Protein AF-A0A8H7I998-F1 (afdb_monomer)

Secondary structure (DSSP, 8-state):
-----------HHHHHHTTTEEEEEE-TTS-HHHHHHHHHHHHHH---TT--EEEEEE-TTT-TT-SSEEEEEE-HHHHHHHTT-TTEEEEEE------------TT--EEEEEEE-HHHHHHH-SSPPPTT--TT---EEEEEE--SSPPPEEEEEEEES-----SS--TT---SSSHHHHHHHHHH-TTT-TTTTSEEEEEEEEESS--HHHHHHHHHHHHHHHHHH-S-EEEE-----------

InterPro domains:
  IPR000209 Peptidase S8/S53 domain [PF00082] (173-240)
  IPR022398 Peptidase S8, subtilisin, His-active site [PS00137] (179-189)
  IPR036852 Peptidase S8/S53 domain superfamily [G3DSA:3.40.50.200] (114-246)
  IPR036852 Peptidase S8/S53 domain superfamily [SSF52743] (17-241)
  IPR036852 Peptidase S8/S53 domain superfamily [SSF52743] (172-243)
  IPR050131 Subtilisin-like serine protease [PTHR43806] (12-240)

Mean predicted aligned error: 16.1 Å

Structure (mmCIF, N/CA/C/O backbone):
data_AF-A0A8H7I998-F1
#
_entry.id   AF-A0A8H7I998-F1
#
loop_
_atom_site.group_PDB
_atom_site.id
_atom_site.type_symbol
_atom_site.label_atom_id
_atom_site.label_alt_id
_atom_site.label_comp_id
_atom_site.label_asym_id
_atom_site.label_entity_id
_atom_site.label_seq_id
_atom_site.pdbx_PDB_ins_code
_atom_site.Cartn_x
_atom_site.Cartn_y
_atom_site.Cartn_z
_atom_site.occupancy
_atom_site.B_iso_or_equiv
_atom_site.auth_seq_id
_atom_site.auth_comp_id
_atom_site.auth_asym_id
_atom_site.auth_atom_id
_atom_site.pdbx_PDB_model_num
ATOM 1 N N . MET A 1 1 ? 31.982 -4.793 20.149 1.00 31.52 1 MET A N 1
ATOM 2 C CA . MET A 1 1 ? 30.797 -4.994 21.004 1.00 31.52 1 MET A CA 1
ATOM 3 C C . MET A 1 1 ? 29.745 -4.039 20.480 1.00 31.52 1 MET A C 1
ATOM 5 O O . MET A 1 1 ? 29.893 -2.845 20.672 1.00 31.52 1 MET A O 1
ATOM 9 N N . SER A 1 2 ? 28.830 -4.540 19.652 1.00 30.47 2 SER A N 1
ATOM 10 C CA . SER A 1 2 ? 27.735 -3.745 19.089 1.00 30.47 2 SER A CA 1
ATOM 11 C C . SER A 1 2 ? 26.545 -3.956 20.006 1.00 30.47 2 SER A C 1
ATOM 13 O O . SER A 1 2 ? 26.104 -5.094 20.142 1.00 30.47 2 SER A O 1
ATOM 15 N N . GLU A 1 3 ? 26.083 -2.893 20.651 1.00 31.73 3 GLU A N 1
ATOM 16 C CA . GLU A 1 3 ? 24.856 -2.894 21.440 1.00 31.73 3 GLU A CA 1
ATOM 17 C C . GLU A 1 3 ? 23.699 -3.342 20.543 1.00 31.73 3 GLU A C 1
ATOM 19 O O . GLU A 1 3 ? 23.408 -2.735 19.510 1.00 31.73 3 GLU A O 1
ATOM 24 N N . THR A 1 4 ? 23.081 -4.462 20.901 1.00 31.75 4 THR A N 1
ATOM 25 C CA . THR A 1 4 ? 21.765 -4.841 20.409 1.00 31.75 4 THR A CA 1
ATOM 26 C C . THR A 1 4 ? 20.785 -3.819 20.968 1.00 31.75 4 THR A C 1
ATOM 28 O O . THR A 1 4 ? 20.533 -3.799 22.167 1.00 31.75 4 THR A O 1
ATOM 31 N N . HIS A 1 5 ? 20.258 -2.939 20.115 1.00 33.47 5 HIS A N 1
ATOM 32 C CA . HIS A 1 5 ? 18.985 -2.290 20.411 1.00 33.47 5 HIS A CA 1
ATOM 33 C C . HIS A 1 5 ? 17.938 -3.406 20.387 1.00 33.47 5 HIS A C 1
ATOM 35 O O . HIS A 1 5 ? 17.447 -3.774 19.317 1.00 33.47 5 HIS A O 1
ATOM 41 N N . ASP A 1 6 ? 17.673 -4.004 21.547 1.00 37.97 6 ASP A N 1
ATOM 42 C CA . ASP A 1 6 ? 16.435 -4.740 21.747 1.00 37.97 6 ASP A CA 1
ATOM 43 C C . ASP A 1 6 ? 15.312 -3.762 21.406 1.00 37.97 6 ASP A C 1
ATOM 45 O O . ASP A 1 6 ? 15.215 -2.678 21.980 1.00 37.97 6 ASP A O 1
ATOM 49 N N . MET A 1 7 ? 14.514 -4.093 20.390 1.00 47.09 7 MET A N 1
ATOM 50 C CA . MET A 1 7 ? 13.250 -3.398 20.202 1.00 47.09 7 MET A CA 1
ATOM 51 C C . MET A 1 7 ? 12.424 -3.739 21.431 1.00 47.09 7 MET A C 1
ATOM 53 O O . MET A 1 7 ? 11.993 -4.885 21.570 1.00 47.09 7 MET A O 1
ATOM 57 N N . GLU A 1 8 ? 12.285 -2.781 22.344 1.00 50.25 8 GLU A N 1
ATOM 58 C CA . GLU A 1 8 ? 11.478 -2.959 23.541 1.00 50.25 8 GLU A CA 1
ATOM 59 C C . GLU A 1 8 ? 10.080 -3.389 23.097 1.00 50.25 8 GLU A C 1
ATOM 61 O O . GLU A 1 8 ? 9.376 -2.683 22.371 1.00 50.25 8 GLU A O 1
ATOM 66 N N . ALA A 1 9 ? 9.714 -4.619 23.464 1.00 55.66 9 ALA A N 1
ATOM 67 C CA . ALA A 1 9 ? 8.334 -5.048 23.391 1.00 55.66 9 ALA A CA 1
ATOM 68 C C . ALA A 1 9 ? 7.507 -4.012 24.151 1.00 55.66 9 ALA A C 1
ATOM 70 O O . ALA A 1 9 ? 7.917 -3.608 25.240 1.00 55.66 9 ALA A O 1
ATOM 71 N N . ILE A 1 10 ? 6.370 -3.610 23.574 1.00 56.06 10 ILE A N 1
ATOM 72 C CA . ILE A 1 10 ? 5.425 -2.712 24.236 1.00 56.06 10 ILE A CA 1
ATOM 73 C C . ILE A 1 10 ? 5.254 -3.196 25.674 1.00 56.06 10 ILE A C 1
ATOM 75 O O . ILE A 1 10 ? 4.839 -4.333 25.926 1.00 56.06 10 ILE A O 1
ATOM 79 N N . THR A 1 11 ? 5.628 -2.343 26.612 1.00 64.12 11 THR A N 1
ATOM 80 C CA . THR A 1 11 ? 5.555 -2.664 28.023 1.00 64.12 11 THR A CA 1
ATOM 81 C C . THR A 1 11 ? 4.092 -2.698 28.444 1.00 64.12 11 THR A C 1
ATOM 83 O O . THR A 1 11 ? 3.247 -1.961 27.933 1.00 64.12 11 THR A O 1
ATOM 86 N N . LYS A 1 12 ? 3.776 -3.524 29.442 1.00 63.72 12 LYS A N 1
ATOM 87 C CA . LYS A 1 12 ? 2.436 -3.543 30.045 1.00 63.72 12 LYS A CA 1
ATOM 88 C C . LYS A 1 12 ? 1.996 -2.141 30.504 1.00 63.72 12 LYS A C 1
ATOM 90 O O . LYS A 1 12 ? 0.822 -1.808 30.410 1.00 63.72 12 LYS A O 1
ATOM 95 N N . ALA A 1 13 ? 2.950 -1.313 30.936 1.00 64.38 13 ALA A N 1
ATOM 96 C CA . ALA A 1 13 ? 2.718 0.073 31.326 1.00 64.38 13 ALA A CA 1
ATOM 97 C C . ALA A 1 13 ? 2.278 0.964 30.148 1.00 64.38 13 ALA A C 1
ATOM 99 O O . ALA A 1 13 ? 1.431 1.832 30.332 1.00 64.38 13 ALA A O 1
ATOM 100 N N . GLU A 1 14 ? 2.800 0.744 28.939 1.00 63.31 14 GLU A N 1
ATOM 101 C CA . GLU A 1 14 ? 2.384 1.472 27.731 1.00 63.31 14 GLU A CA 1
ATOM 102 C C . GLU A 1 14 ? 0.997 1.034 27.236 1.00 63.31 14 GLU A C 1
ATOM 104 O O . GLU A 1 14 ? 0.215 1.876 26.795 1.00 63.31 14 GLU A O 1
ATOM 109 N N . GLU A 1 15 ? 0.650 -0.255 27.348 1.00 64.25 15 GLU A N 1
ATOM 110 C CA . GLU A 1 15 ? -0.717 -0.723 27.058 1.00 64.25 15 GLU A CA 1
ATOM 111 C C . GLU A 1 15 ? -1.730 -0.182 28.079 1.00 64.25 15 GLU A C 1
ATOM 113 O O . GLU A 1 15 ? -2.812 0.265 27.698 1.00 64.25 15 GLU A O 1
ATOM 118 N N . GLU A 1 16 ? -1.375 -0.175 29.367 1.00 70.00 16 GLU A N 1
ATOM 119 C CA . GLU A 1 16 ? -2.204 0.391 30.439 1.00 70.00 16 GLU A CA 1
ATOM 120 C C . GLU A 1 16 ? -2.356 1.919 30.303 1.00 70.00 16 GLU A C 1
ATOM 122 O O . GLU A 1 16 ? -3.433 2.452 30.576 1.00 70.00 16 GLU A O 1
ATOM 127 N N . ALA A 1 17 ? -1.332 2.629 29.812 1.00 66.19 17 ALA A N 1
ATOM 128 C CA . ALA A 1 17 ? -1.391 4.074 29.575 1.00 66.19 17 ALA A CA 1
ATOM 129 C C . ALA A 1 17 ? -2.377 4.473 28.459 1.00 66.19 17 ALA A C 1
ATOM 131 O O . ALA A 1 17 ? -2.964 5.552 28.527 1.00 66.19 17 ALA A O 1
ATOM 132 N N . LEU A 1 18 ? -2.584 3.609 27.458 1.00 66.06 18 LEU A N 1
ATOM 133 C CA . LEU A 1 18 ? -3.515 3.830 26.340 1.00 66.06 18 LEU A CA 1
ATOM 134 C C . LEU A 1 18 ? -4.874 3.150 26.520 1.00 66.06 18 LEU A C 1
ATOM 136 O O . LEU A 1 18 ? -5.756 3.271 25.661 1.00 66.06 18 LEU A O 1
ATOM 140 N N . ALA A 1 19 ? -5.069 2.438 27.631 1.00 73.69 19 ALA A N 1
ATOM 141 C CA . ALA A 1 19 ? -6.369 1.895 27.977 1.00 73.69 19 ALA A CA 1
ATOM 142 C C . ALA A 1 19 ? -7.408 3.026 27.951 1.00 73.69 19 ALA A C 1
ATOM 144 O O . ALA A 1 19 ? -7.196 4.087 28.525 1.00 73.69 19 ALA A O 1
ATOM 145 N N . ASN A 1 20 ? -8.517 2.802 27.245 1.00 79.31 20 ASN A N 1
ATOM 146 C CA . ASN A 1 20 ? -9.633 3.747 27.137 1.00 79.31 20 ASN A CA 1
ATOM 147 C C . ASN A 1 20 ? -9.294 5.134 26.563 1.00 79.31 20 ASN A C 1
ATOM 149 O O . ASN A 1 20 ? -10.034 6.087 26.797 1.00 79.31 20 ASN A O 1
ATOM 153 N N . MET A 1 21 ? -8.207 5.263 25.805 1.00 82.38 21 MET A N 1
ATOM 154 C CA . MET A 1 21 ? -7.873 6.501 25.107 1.00 82.38 21 MET A CA 1
ATOM 155 C C . MET A 1 21 ? -8.515 6.516 23.715 1.00 82.38 21 MET A C 1
ATOM 157 O O . MET A 1 21 ? -8.465 5.525 22.980 1.00 82.38 21 MET A O 1
ATOM 161 N N . TYR A 1 22 ? -9.141 7.633 23.354 1.00 84.19 22 TYR A N 1
ATOM 162 C CA . TYR A 1 22 ? -9.906 7.792 22.121 1.00 84.19 22 TYR A CA 1
ATOM 163 C C . TYR A 1 22 ? -9.570 9.111 21.431 1.00 84.19 22 TYR A C 1
ATOM 165 O O . TYR A 1 22 ? -9.377 10.138 22.079 1.00 84.19 22 TYR A O 1
ATOM 173 N N . ILE A 1 23 ? -9.583 9.080 20.101 1.00 85.06 23 ILE A N 1
ATOM 174 C CA . ILE A 1 23 ? -9.633 10.258 19.240 1.00 85.06 23 ILE A CA 1
ATOM 175 C C . ILE A 1 23 ? -11.087 10.449 18.824 1.00 85.06 23 ILE A C 1
ATOM 177 O O . ILE A 1 23 ? -11.698 9.546 18.244 1.00 85.06 23 ILE A O 1
ATOM 181 N N . VAL A 1 24 ? -11.626 11.631 19.099 1.00 85.88 24 VAL A N 1
ATOM 182 C CA . VAL A 1 24 ? -12.986 12.016 18.721 1.00 85.88 24 VAL A CA 1
ATOM 183 C C . VAL A 1 24 ? -12.912 13.176 17.740 1.00 85.88 24 VAL A C 1
ATOM 185 O O . VAL A 1 24 ? -12.171 14.135 17.954 1.00 85.88 24 VAL A O 1
ATOM 188 N N . ALA A 1 25 ? -13.681 13.082 16.658 1.00 88.00 25 ALA A N 1
ATOM 189 C CA . ALA A 1 25 ? -13.840 14.155 15.689 1.00 88.00 25 ALA A CA 1
ATOM 190 C C . ALA A 1 25 ? -15.307 14.567 15.599 1.00 88.00 25 ALA A C 1
ATOM 192 O O . ALA A 1 25 ? -16.194 13.711 15.524 1.00 88.00 25 ALA A O 1
ATOM 193 N N . LEU A 1 26 ? -15.550 15.873 15.562 1.00 87.81 26 LEU A N 1
ATOM 194 C CA . LEU A 1 26 ? -16.879 16.454 15.408 1.00 87.81 26 LEU A CA 1
ATOM 195 C C . LEU A 1 26 ? -17.179 16.779 13.943 1.00 87.81 26 LEU A C 1
ATOM 197 O O . LEU A 1 26 ? -16.284 16.850 13.091 1.00 87.81 26 LEU A O 1
ATOM 201 N N . ASN A 1 27 ? -18.459 16.974 13.635 1.00 88.44 27 ASN A N 1
ATOM 202 C CA . ASN A 1 27 ? -18.859 17.572 12.366 1.00 88.44 27 ASN A CA 1
ATOM 203 C C . ASN A 1 27 ? -18.336 19.019 12.291 1.00 88.44 27 ASN A C 1
ATOM 205 O O . ASN A 1 27 ? -18.268 19.724 13.295 1.00 88.44 27 ASN A O 1
ATOM 209 N N . SER A 1 28 ? -17.959 19.485 11.096 1.00 83.94 28 SER A N 1
ATOM 210 C CA . SER A 1 28 ? -17.269 20.779 10.935 1.00 83.94 28 SER A CA 1
ATOM 211 C C . SER A 1 28 ? -18.097 21.987 11.386 1.00 83.94 28 SER A C 1
ATOM 213 O O . SER A 1 28 ? -17.531 23.012 11.756 1.00 83.94 28 SER A O 1
ATOM 215 N N . GLN A 1 29 ? -19.426 21.868 11.401 1.00 85.94 29 GLN A N 1
ATOM 216 C CA . GLN A 1 29 ? -20.344 22.937 11.809 1.00 85.94 29 GLN A CA 1
ATOM 217 C C . GLN A 1 29 ? -20.498 23.069 13.332 1.00 85.94 29 GLN A C 1
ATOM 219 O O . GLN A 1 29 ? -21.033 24.067 13.800 1.00 85.94 29 GLN A O 1
ATOM 224 N N . GLU A 1 30 ? -20.020 22.093 14.102 1.00 89.50 30 GLU A N 1
ATOM 225 C CA . GLU A 1 30 ? -20.299 21.982 15.538 1.00 89.50 30 GLU A CA 1
ATOM 226 C C . GLU A 1 30 ? -19.307 22.787 16.376 1.00 89.50 30 GLU A C 1
ATOM 228 O O . GLU A 1 30 ? -18.172 23.024 15.958 1.00 89.50 30 GLU A O 1
ATOM 233 N N . ASP A 1 31 ? -19.715 23.212 17.566 1.00 88.06 31 ASP A N 1
ATOM 234 C CA . ASP A 1 31 ? -18.857 23.957 18.486 1.00 88.06 31 ASP A CA 1
ATOM 235 C C . ASP A 1 31 ? -18.047 22.988 19.364 1.00 88.06 31 ASP A C 1
ATOM 237 O O . ASP A 1 31 ? -18.601 22.237 20.171 1.00 88.06 31 ASP A O 1
ATOM 241 N N . LEU A 1 32 ? -16.723 22.989 19.176 1.00 84.75 32 LEU A N 1
ATOM 242 C CA . LEU A 1 32 ? -15.816 22.119 19.920 1.00 84.75 32 LEU A CA 1
ATOM 243 C C . LEU A 1 32 ? -15.765 22.497 21.403 1.00 84.75 32 LEU A C 1
ATOM 245 O O . LEU A 1 32 ? -15.777 21.603 22.243 1.00 84.75 32 LEU A O 1
ATOM 249 N N . ASP A 1 33 ? -15.741 23.786 21.734 1.00 86.06 33 ASP A N 1
ATOM 250 C CA . ASP A 1 33 ? -15.612 24.234 23.121 1.00 86.06 33 ASP A CA 1
ATOM 251 C C . ASP A 1 33 ? -16.876 23.885 23.910 1.00 86.06 33 ASP A C 1
ATOM 253 O O . ASP A 1 33 ? -16.791 23.301 24.993 1.00 86.06 33 ASP A O 1
ATOM 257 N N . ALA A 1 34 ? -18.052 24.112 23.314 1.00 88.75 34 ALA A N 1
ATOM 258 C CA . ALA A 1 34 ? -19.329 23.722 23.912 1.00 88.75 34 ALA A CA 1
ATOM 259 C C . ALA A 1 34 ? -19.426 22.201 24.141 1.00 88.75 34 ALA A C 1
ATOM 261 O O . ALA A 1 34 ? -19.921 21.753 25.178 1.00 88.75 34 ALA A O 1
ATOM 262 N N . HIS A 1 35 ? -18.927 21.396 23.196 1.00 89.19 35 HIS A N 1
ATOM 263 C CA . HIS A 1 35 ? -18.875 19.943 23.342 1.00 89.19 35 HIS A CA 1
ATOM 264 C C . HIS A 1 35 ? -17.946 19.504 24.483 1.00 89.19 35 HIS A C 1
ATOM 266 O O . HIS A 1 35 ? -18.305 18.646 25.293 1.00 89.19 35 HIS A O 1
ATOM 272 N N . LEU A 1 36 ? -16.750 20.093 24.565 1.00 85.44 36 LEU A N 1
ATOM 273 C CA . LEU A 1 36 ? -15.772 19.774 25.604 1.00 85.44 36 LEU A CA 1
ATOM 274 C C . LEU A 1 36 ? -16.277 20.165 26.995 1.00 85.44 36 LEU A C 1
ATOM 276 O O . LEU A 1 36 ? -16.061 19.417 27.950 1.00 85.44 36 LEU A O 1
ATOM 280 N N . ASP A 1 37 ? -16.959 21.301 27.117 1.00 87.19 37 ASP A N 1
ATOM 281 C CA . ASP A 1 37 ? -17.556 21.736 28.379 1.00 87.19 37 ASP A CA 1
ATOM 282 C C . ASP A 1 37 ? -18.695 20.812 28.815 1.00 87.19 37 ASP A C 1
ATOM 284 O O . ASP A 1 37 ? -18.717 20.384 29.971 1.00 87.19 37 ASP A O 1
ATOM 288 N N . TRP A 1 38 ? -19.546 20.376 27.880 1.00 89.44 38 TRP A N 1
ATOM 289 C CA . TRP A 1 38 ? -20.573 19.370 28.159 1.00 89.44 38 TRP A CA 1
ATOM 290 C C . TRP A 1 38 ? -19.979 18.055 28.693 1.00 89.44 38 TRP A C 1
ATOM 292 O O . TRP A 1 38 ? -20.486 17.494 29.666 1.00 89.44 38 TRP A O 1
ATOM 302 N N . ILE A 1 39 ? -18.878 17.564 28.109 1.00 86.19 39 ILE A N 1
ATOM 303 C CA . ILE A 1 39 ? -18.208 16.349 28.603 1.00 86.19 39 ILE A CA 1
ATOM 304 C C . ILE A 1 39 ? -17.669 16.555 30.026 1.00 86.19 39 ILE A C 1
ATOM 306 O O . ILE A 1 39 ? -17.795 15.657 30.860 1.00 86.19 39 ILE A O 1
ATOM 310 N N . LYS A 1 40 ? -17.071 17.717 30.328 1.00 82.69 40 LYS A N 1
ATOM 311 C CA . LYS A 1 40 ? -16.559 18.020 31.678 1.00 82.69 40 LYS A CA 1
ATOM 312 C C . LYS A 1 40 ? -17.685 18.032 32.708 1.00 82.69 40 LYS A C 1
ATOM 314 O O . LYS A 1 40 ? -17.522 17.466 33.785 1.00 82.69 40 LYS A O 1
ATOM 319 N N . GLU A 1 41 ? -18.818 18.653 32.385 1.00 85.00 41 GLU A N 1
ATOM 320 C CA . GLU A 1 41 ? -20.009 18.643 33.241 1.00 85.00 41 GLU A CA 1
ATOM 321 C C . GLU A 1 41 ? -20.487 17.213 33.484 1.00 85.00 41 GLU A C 1
ATOM 323 O O . GLU A 1 41 ? -20.644 16.802 34.633 1.00 85.00 41 GLU A O 1
ATOM 328 N N . LYS A 1 42 ? -20.605 16.413 32.418 1.00 83.31 42 LYS A N 1
ATOM 329 C CA . LYS A 1 42 ? -21.022 15.014 32.527 1.00 83.31 42 LYS A CA 1
ATOM 330 C C . LYS A 1 42 ? -20.085 14.156 33.356 1.00 83.31 42 LYS A C 1
ATOM 332 O O . LYS A 1 42 ? -20.549 13.339 34.146 1.00 83.31 42 LYS A O 1
ATOM 337 N N . SER A 1 43 ? -18.780 14.362 33.224 1.00 79.94 43 SER A N 1
ATOM 338 C CA . SER A 1 43 ? -17.806 13.668 34.059 1.00 79.94 43 SER A CA 1
ATOM 339 C C . SER A 1 43 ? -17.932 14.031 35.537 1.00 79.94 43 SER A C 1
ATOM 341 O O . SER A 1 43 ? -17.653 13.182 36.373 1.00 79.94 43 SER A O 1
ATOM 343 N N . ASN A 1 44 ? -18.326 15.263 35.869 1.00 77.06 44 ASN A N 1
ATOM 344 C CA . ASN A 1 44 ? -18.509 15.696 37.257 1.00 77.06 44 ASN A CA 1
ATOM 345 C C . ASN A 1 44 ? -19.837 15.208 37.862 1.00 77.06 44 ASN A C 1
ATOM 347 O O . ASN A 1 44 ? -19.948 15.093 39.081 1.00 77.06 44 ASN A O 1
ATOM 351 N N . GLU A 1 45 ? -20.848 14.944 37.029 1.00 76.19 45 GLU A N 1
ATOM 352 C CA . GLU A 1 45 ? -22.133 14.364 37.447 1.00 76.19 45 GLU A CA 1
ATOM 353 C C . GLU A 1 45 ? -22.046 12.856 37.719 1.00 76.19 45 GLU A C 1
ATOM 355 O O . GLU A 1 45 ? -22.866 12.313 38.465 1.00 76.19 45 GLU A O 1
ATOM 360 N N . ASN A 1 46 ? -21.073 12.173 37.111 1.00 65.88 46 ASN A N 1
ATOM 361 C CA . ASN A 1 46 ? -20.932 10.729 37.214 1.00 65.88 46 ASN A CA 1
ATOM 362 C C . ASN A 1 46 ? -20.242 10.332 38.529 1.00 65.88 46 ASN A C 1
ATOM 364 O O . ASN A 1 46 ? -19.145 10.789 38.839 1.00 65.88 46 ASN A O 1
ATOM 368 N N . LEU A 1 47 ? -20.912 9.485 39.316 1.00 55.12 47 LEU A N 1
ATOM 369 C CA . LEU A 1 47 ? -20.474 9.049 40.652 1.00 55.12 47 LEU A CA 1
ATOM 370 C C . LEU A 1 47 ? -19.735 7.703 40.643 1.00 55.12 47 LEU A C 1
ATOM 372 O O . LEU A 1 47 ? -19.366 7.212 41.713 1.00 55.12 47 LEU A O 1
ATOM 376 N N . ASP A 1 48 ? -19.569 7.078 39.476 1.00 62.38 48 ASP A N 1
ATOM 377 C CA . ASP A 1 48 ? -18.875 5.799 39.378 1.00 62.38 48 ASP A CA 1
ATOM 378 C C . ASP A 1 48 ? -17.366 6.027 39.529 1.00 62.38 48 ASP A C 1
ATOM 380 O O . ASP A 1 48 ? -16.761 6.801 38.787 1.00 62.38 48 ASP A O 1
ATOM 384 N N . SER A 1 49 ? -16.745 5.383 40.520 1.00 55.66 49 SER A N 1
ATOM 385 C CA . SER A 1 49 ? -15.333 5.616 40.864 1.00 55.66 49 SER A CA 1
ATOM 386 C C . SER A 1 49 ? -14.358 5.181 39.768 1.00 55.66 49 SER A C 1
ATOM 388 O O . SER A 1 49 ? -13.185 5.550 39.816 1.00 55.66 49 SER A O 1
ATOM 390 N N . ASP A 1 50 ? -14.850 4.397 38.809 1.00 57.88 50 ASP A N 1
ATOM 391 C CA . ASP A 1 50 ? -14.087 3.836 37.697 1.00 57.88 50 ASP A CA 1
ATOM 392 C C . ASP A 1 50 ? -14.223 4.669 36.405 1.00 57.88 50 ASP A C 1
ATOM 394 O O . ASP A 1 50 ? -13.558 4.374 35.407 1.00 57.88 50 ASP A O 1
ATOM 398 N N . ASP A 1 51 ? -15.059 5.717 36.400 1.00 65.31 51 ASP A N 1
ATOM 399 C CA . ASP A 1 51 ? -15.236 6.583 35.236 1.00 65.31 51 ASP A CA 1
ATOM 400 C C . ASP A 1 51 ? -14.167 7.680 35.185 1.00 65.31 51 ASP A C 1
ATOM 402 O O . ASP A 1 51 ? -14.177 8.670 35.914 1.00 65.31 51 ASP A O 1
ATOM 406 N N . GLU A 1 52 ? -13.222 7.502 34.266 1.00 70.88 52 GLU A N 1
ATOM 407 C CA . GLU A 1 52 ? -12.176 8.475 33.976 1.00 70.88 52 GLU A CA 1
ATOM 408 C C . GLU A 1 52 ? -12.579 9.393 32.815 1.00 70.88 52 GLU A C 1
ATOM 410 O O . GLU A 1 52 ? -13.009 8.932 31.762 1.00 70.88 52 GLU A O 1
ATOM 415 N N . CYS A 1 53 ? -12.400 10.703 32.972 1.00 74.75 53 CYS A N 1
ATOM 416 C CA . CYS A 1 53 ? -12.462 11.651 31.863 1.00 74.75 53 CYS A CA 1
ATOM 417 C C . CYS A 1 53 ? -11.250 12.573 31.921 1.00 74.75 53 CYS A C 1
ATOM 419 O O . CYS A 1 53 ? -11.240 13.571 32.639 1.00 74.75 53 CYS A O 1
ATOM 421 N N . THR A 1 54 ? -10.198 12.229 31.180 1.00 75.12 54 THR A N 1
ATOM 422 C CA . THR A 1 54 ? -8.977 13.045 31.134 1.00 75.12 54 THR A CA 1
ATOM 423 C C . THR A 1 54 ? -8.706 13.491 29.710 1.00 75.12 54 THR A C 1
ATOM 425 O O . THR A 1 54 ? -8.411 12.675 28.836 1.00 75.12 54 THR A O 1
ATOM 428 N N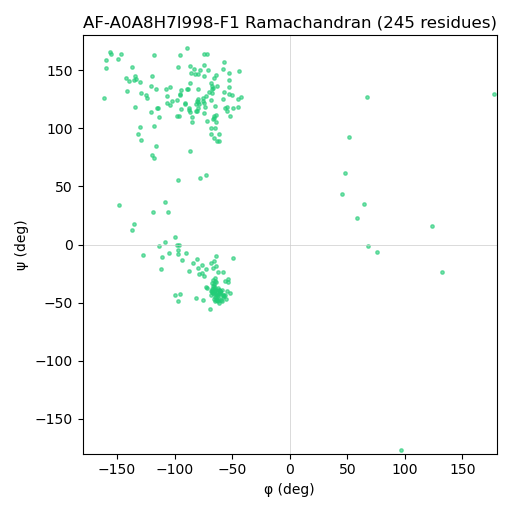 . PHE A 1 55 ? -8.796 14.797 29.473 1.00 68.06 55 PHE A N 1
ATOM 429 C CA . PHE A 1 55 ? -8.423 15.388 28.193 1.00 68.06 55 PHE A CA 1
ATOM 430 C C . PHE A 1 55 ? -6.910 15.440 28.070 1.00 68.06 55 PHE A C 1
ATOM 432 O O . PHE A 1 55 ? -6.226 15.979 28.940 1.00 68.06 55 PHE A O 1
ATOM 439 N N . VAL A 1 56 ? -6.392 14.883 26.978 1.00 59.47 56 VAL A N 1
ATOM 440 C CA . VAL A 1 56 ? -4.948 14.791 26.767 1.00 59.47 56 VAL A CA 1
ATOM 441 C C . VAL A 1 56 ? -4.471 15.938 25.881 1.00 59.47 56 VAL A C 1
ATOM 443 O O . VAL A 1 56 ? -3.502 16.605 26.245 1.00 59.47 56 VAL A O 1
ATOM 446 N N . ARG A 1 57 ? -5.133 16.199 24.738 1.00 62.50 57 ARG A N 1
ATOM 447 C CA . ARG A 1 57 ? -4.748 17.255 23.773 1.00 62.50 57 ARG A CA 1
ATOM 448 C C . ARG A 1 57 ? -5.889 17.692 22.840 1.00 62.50 57 ARG A C 1
ATOM 450 O O . ARG A 1 57 ? -6.726 16.873 22.469 1.00 62.50 57 ARG A O 1
ATOM 457 N N . ASP A 1 58 ? -5.821 18.946 22.388 1.00 58.59 58 ASP A N 1
ATOM 458 C CA . ASP A 1 58 ? -6.561 19.510 21.242 1.00 58.59 58 ASP A CA 1
ATOM 459 C C . ASP A 1 58 ? -5.765 19.290 19.932 1.00 58.59 58 ASP A C 1
ATOM 461 O O . ASP A 1 58 ? -4.541 19.469 19.904 1.00 58.59 58 ASP A O 1
ATOM 465 N N . TYR A 1 59 ? -6.434 18.827 18.868 1.00 54.41 59 TYR A N 1
ATOM 466 C CA . TYR A 1 59 ? -5.822 18.385 17.606 1.00 54.41 59 TYR A CA 1
ATOM 467 C C . TYR A 1 59 ? -5.984 19.384 16.450 1.00 54.41 59 TYR A C 1
ATOM 469 O O . TYR A 1 59 ? -5.338 19.182 15.414 1.00 54.41 59 TYR A O 1
ATOM 477 N N . GLY A 1 60 ? -6.761 20.464 16.614 1.00 52.81 60 GLY A N 1
ATOM 478 C CA . GLY A 1 60 ? -7.177 21.340 15.506 1.00 52.81 60 GLY A CA 1
ATOM 479 C C . GLY A 1 60 ? -6.035 21.978 14.698 1.00 52.81 60 GLY A C 1
ATOM 480 O O . GLY A 1 60 ? -6.196 22.288 13.522 1.00 52.81 60 GLY A O 1
ATOM 481 N N . SER A 1 61 ? -4.835 22.114 15.275 1.00 48.12 61 SER A N 1
ATOM 482 C CA . SER A 1 61 ? -3.666 22.699 14.592 1.00 48.12 61 SER A CA 1
ATOM 483 C C . SER A 1 61 ? -2.733 21.688 13.911 1.00 48.12 61 SER A C 1
ATOM 485 O O . SER A 1 61 ? -1.856 22.088 13.145 1.00 48.12 61 SER A O 1
ATOM 487 N N . ARG A 1 62 ? -2.866 20.383 14.192 1.00 46.25 62 ARG A N 1
ATOM 488 C CA . ARG A 1 62 ? -1.837 19.379 13.850 1.00 46.25 62 ARG A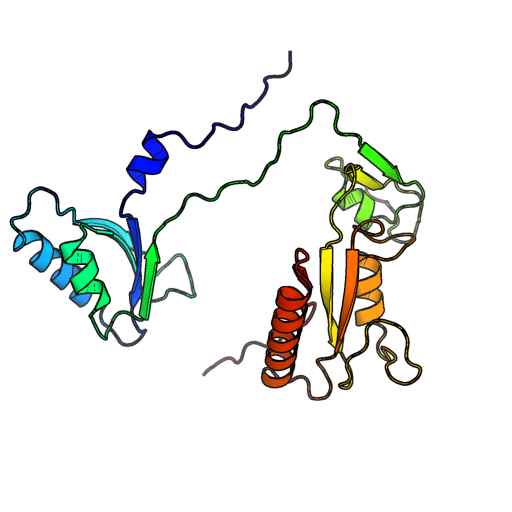 CA 1
ATOM 489 C C . ARG A 1 62 ? -2.261 18.387 12.771 1.00 46.25 62 ARG A C 1
ATOM 491 O O . ARG A 1 62 ? -1.393 17.806 12.122 1.00 46.25 62 ARG A O 1
ATOM 498 N N . TYR A 1 63 ? -3.565 18.218 12.557 1.00 54.12 63 TYR A N 1
ATOM 499 C CA . TYR A 1 63 ? -4.109 17.292 11.567 1.00 54.12 63 TYR A CA 1
ATOM 500 C C . TYR A 1 63 ? -5.140 18.003 10.685 1.00 54.12 63 TYR A C 1
ATOM 502 O O . TYR A 1 63 ? -6.286 18.150 11.096 1.00 54.12 63 TYR A O 1
ATOM 510 N N . PRO A 1 64 ? -4.782 18.405 9.453 1.00 53.22 64 PRO A N 1
ATOM 511 C CA . PRO A 1 64 ? -5.654 19.217 8.594 1.00 53.22 64 PRO A CA 1
ATOM 512 C C . PRO A 1 64 ? -6.957 18.518 8.163 1.00 53.22 64 PRO A C 1
ATOM 514 O O . PRO A 1 64 ? -7.842 19.154 7.607 1.00 53.22 64 PRO A O 1
ATOM 517 N N . PHE A 1 65 ? -7.092 17.213 8.416 1.00 58.50 65 PHE A N 1
ATOM 518 C CA . PHE A 1 65 ? -8.298 16.420 8.152 1.00 58.50 65 PHE A CA 1
ATOM 519 C C . PHE A 1 65 ? -9.201 16.237 9.389 1.00 58.50 65 PHE A C 1
ATOM 521 O O . PHE A 1 65 ? -10.316 15.730 9.257 1.00 58.50 65 PHE A O 1
ATOM 528 N N . ILE A 1 66 ? -8.738 16.645 10.577 1.00 63.72 66 ILE A N 1
ATOM 529 C CA . ILE A 1 66 ? -9.515 16.703 11.821 1.00 63.72 66 ILE A CA 1
ATOM 530 C C . ILE A 1 66 ? -9.513 18.160 12.281 1.00 63.72 66 ILE A C 1
ATOM 532 O O . ILE A 1 66 ? -8.771 18.547 13.176 1.00 63.72 66 ILE A O 1
ATOM 536 N N . GLU A 1 67 ? -10.335 18.974 11.624 1.00 66.31 67 GLU A N 1
ATOM 537 C CA . GLU A 1 67 ? -10.458 20.404 11.926 1.00 66.31 67 GLU A CA 1
ATOM 538 C C . GLU A 1 67 ? -10.921 20.639 13.374 1.00 66.31 67 GLU A C 1
ATOM 540 O O . GLU A 1 67 ? -10.399 21.510 14.063 1.00 66.31 67 GLU A O 1
ATOM 545 N N . LYS A 1 68 ? -11.862 19.809 13.851 1.00 79.94 68 LYS A N 1
ATOM 546 C CA . LYS A 1 68 ? -12.429 19.854 15.205 1.00 79.94 68 LYS A CA 1
ATOM 547 C C . LYS A 1 68 ? -12.372 18.477 15.847 1.00 79.94 68 LYS A C 1
ATOM 549 O O . LYS A 1 68 ? -13.287 17.666 15.695 1.00 79.94 68 LYS A O 1
ATOM 554 N N . GLY A 1 69 ? -11.276 18.187 16.533 1.00 81.12 69 GLY A N 1
ATOM 555 C CA . GLY A 1 69 ? -11.127 16.923 17.237 1.00 81.12 69 GLY A CA 1
ATOM 556 C C . GLY A 1 69 ? -10.149 17.001 18.387 1.00 81.12 69 GLY A C 1
ATOM 557 O O . GLY A 1 69 ? -9.357 17.933 18.512 1.00 81.12 69 GLY A O 1
ATOM 558 N N . TYR A 1 70 ? -10.238 16.002 19.247 1.00 83.06 70 TYR A N 1
ATOM 559 C CA . TYR A 1 70 ? -9.533 15.970 20.514 1.00 83.06 70 TYR A CA 1
ATOM 560 C C . TYR A 1 70 ? -9.212 14.529 20.899 1.00 83.06 70 TYR A C 1
ATOM 562 O O . TYR A 1 70 ? -9.830 13.578 20.409 1.00 83.06 70 TYR A O 1
ATOM 570 N N . ASN A 1 71 ? -8.233 14.375 21.787 1.00 83.00 71 ASN A N 1
ATOM 571 C CA . ASN A 1 71 ? -7.959 13.103 22.433 1.00 83.00 71 ASN A CA 1
ATOM 572 C C . ASN A 1 71 ? -8.391 13.141 23.896 1.00 83.00 71 ASN A C 1
ATOM 574 O O . ASN A 1 71 ? -8.091 14.091 24.631 1.00 83.00 71 ASN A O 1
ATOM 578 N N . VAL A 1 72 ? -9.084 12.085 24.301 1.00 83.25 72 VAL A N 1
ATOM 579 C CA . VAL A 1 72 ? -9.642 11.941 25.636 1.00 83.25 72 VAL A CA 1
ATOM 580 C C . VAL A 1 72 ? -9.532 10.498 26.112 1.00 83.25 72 VAL A C 1
ATOM 582 O O . VAL A 1 72 ? -9.709 9.552 25.342 1.00 83.25 72 VAL A O 1
ATOM 585 N N . LYS A 1 73 ? -9.267 10.328 27.403 1.00 86.19 73 LYS A N 1
ATOM 586 C CA . LYS A 1 73 ? -9.446 9.059 28.101 1.00 86.19 73 LYS A CA 1
ATOM 587 C C . LYS A 1 73 ? -10.856 9.017 28.677 1.00 86.19 73 LYS A C 1
ATOM 589 O O . LYS A 1 73 ? -11.185 9.929 29.430 1.00 86.19 73 LYS A O 1
ATOM 594 N N . LEU A 1 74 ? -11.669 8.034 28.288 1.00 85.56 74 LEU A N 1
ATOM 595 C CA . LEU A 1 74 ? -13.087 7.945 28.664 1.00 85.56 74 LEU A CA 1
ATOM 596 C C . LEU A 1 74 ? -13.424 6.618 29.342 1.00 85.56 74 LEU A C 1
ATOM 598 O O . LEU A 1 74 ? -13.253 5.552 28.749 1.00 85.56 74 LEU A O 1
ATOM 602 N N . GLY A 1 75 ? -14.024 6.702 30.526 1.00 85.31 75 GLY A N 1
ATOM 603 C CA . GLY A 1 75 ? -14.771 5.621 31.150 1.00 85.31 75 GLY A CA 1
ATOM 604 C C . GLY A 1 75 ? -15.903 5.128 30.247 1.00 85.31 75 GLY A C 1
ATOM 605 O O . GLY A 1 75 ? -16.369 5.825 29.335 1.00 85.31 75 GLY A O 1
ATOM 606 N N . LYS A 1 76 ? -16.337 3.886 30.470 1.00 83.38 76 LYS A N 1
ATOM 607 C CA . LYS A 1 76 ? -17.295 3.214 29.584 1.00 83.38 76 LYS A CA 1
ATOM 608 C C . LYS A 1 76 ? -18.626 3.969 29.505 1.00 83.38 76 LYS A C 1
ATOM 610 O O . LYS A 1 76 ? -19.186 4.067 28.415 1.00 83.38 76 LYS A O 1
ATOM 615 N N . SER A 1 77 ? -19.121 4.497 30.623 1.00 83.81 77 SER A N 1
ATOM 616 C CA . SER A 1 77 ? -20.424 5.169 30.668 1.00 83.81 77 SER A CA 1
ATOM 617 C C . SER A 1 77 ? -20.412 6.461 29.835 1.00 83.81 77 SER A C 1
ATOM 619 O O . SER A 1 77 ? -21.267 6.656 28.972 1.00 83.81 77 SER A O 1
ATOM 621 N N . ILE A 1 78 ? -19.372 7.286 30.000 1.00 85.69 78 ILE A N 1
ATOM 622 C CA . ILE A 1 78 ? -19.207 8.562 29.295 1.00 85.69 78 ILE A CA 1
ATOM 623 C C . ILE A 1 78 ? -18.965 8.310 27.804 1.00 85.69 78 ILE A C 1
ATOM 625 O O . ILE A 1 78 ? -19.546 8.994 26.962 1.00 85.69 78 ILE A O 1
ATOM 629 N N . TYR A 1 79 ? -18.171 7.290 27.454 1.00 88.06 79 TYR A N 1
ATOM 630 C CA . TYR A 1 79 ? -17.989 6.872 26.061 1.00 88.06 79 TYR A CA 1
ATOM 631 C C . TYR A 1 79 ? -19.327 6.561 25.375 1.00 88.06 79 TYR A C 1
ATOM 633 O O . TYR A 1 79 ? -19.569 7.026 24.260 1.00 88.06 79 TYR A O 1
ATOM 641 N N . GLU A 1 80 ? -20.209 5.801 26.031 1.00 88.44 80 GLU A N 1
ATOM 642 C CA . GLU A 1 80 ? -21.514 5.440 25.471 1.00 88.44 80 GLU A CA 1
ATOM 643 C C . GLU A 1 80 ? -22.435 6.651 25.275 1.00 88.44 80 GLU A C 1
ATOM 645 O O . GLU A 1 80 ? -23.286 6.626 24.384 1.00 88.44 80 GLU A O 1
ATOM 650 N N . GLU A 1 81 ? -22.288 7.705 26.079 1.00 89.62 81 GLU A N 1
ATOM 651 C CA . GLU A 1 81 ? -23.012 8.963 25.888 1.00 89.62 81 GLU A CA 1
ATOM 652 C C . GLU A 1 81 ? -22.437 9.784 24.734 1.00 89.62 81 GLU A C 1
ATOM 654 O O . GLU A 1 81 ? -23.193 10.197 23.854 1.00 89.62 81 GLU A O 1
ATOM 659 N N . VAL A 1 82 ? -21.112 9.962 24.686 1.00 88.88 82 VAL A N 1
ATOM 660 C CA . VAL A 1 82 ? -20.420 10.675 23.598 1.00 88.88 82 VAL A CA 1
ATOM 661 C C . VAL A 1 82 ? -20.744 10.026 22.248 1.00 88.88 82 VAL A C 1
ATOM 663 O O . VAL A 1 82 ? -21.111 10.719 21.302 1.00 88.88 82 VAL A O 1
ATOM 666 N N . ALA A 1 83 ? -20.708 8.693 22.169 1.00 89.62 83 ALA A N 1
ATOM 667 C CA . ALA A 1 83 ? -20.976 7.938 20.943 1.00 89.62 83 ALA A CA 1
ATOM 668 C C . ALA A 1 83 ? -22.409 8.088 20.399 1.00 89.62 83 ALA A C 1
ATOM 670 O O . ALA A 1 83 ? -22.648 7.790 19.230 1.00 89.62 83 ALA A O 1
ATOM 671 N N . LYS A 1 84 ? -23.369 8.536 21.219 1.00 92.69 84 LYS A N 1
ATOM 672 C CA . LYS A 1 84 ? -24.771 8.736 20.808 1.00 92.69 84 LYS A CA 1
ATOM 673 C C . LYS A 1 84 ? -25.050 10.142 20.277 1.00 92.69 84 LYS A C 1
ATOM 675 O O . LYS A 1 84 ? -26.160 10.395 19.807 1.00 92.69 84 LYS A O 1
ATOM 680 N N . ARG A 1 85 ? -24.096 11.070 20.372 1.00 91.44 85 ARG A N 1
ATOM 681 C CA . ARG A 1 85 ? -24.331 12.471 20.012 1.00 91.44 85 ARG A CA 1
ATOM 682 C C . ARG A 1 85 ? -24.259 12.679 18.505 1.00 91.44 85 ARG A C 1
ATOM 684 O O . ARG A 1 85 ? -23.315 12.248 17.855 1.00 91.44 85 ARG A O 1
ATOM 691 N N . GLY A 1 86 ? -25.240 13.401 17.963 1.00 91.94 86 GLY A N 1
ATOM 692 C CA . GLY A 1 86 ? -25.317 13.702 16.528 1.00 91.94 86 GLY A CA 1
ATOM 693 C C . GLY A 1 86 ? -24.196 14.612 16.011 1.00 91.94 86 GLY A C 1
ATOM 694 O O . GLY A 1 86 ? -23.903 14.602 14.820 1.00 91.94 86 GLY A O 1
ATOM 695 N N . GLU A 1 87 ? -23.545 15.363 16.901 1.00 93.19 87 GLU A N 1
ATOM 696 C CA . GLU A 1 87 ? -22.394 16.220 16.583 1.00 93.19 87 GLU A CA 1
ATOM 697 C C . GLU A 1 87 ? -21.083 15.440 16.379 1.00 93.19 87 GLU A C 1
ATOM 699 O O . GLU A 1 87 ? -20.148 15.958 15.767 1.00 93.19 87 GLU A O 1
ATOM 704 N N . VAL A 1 88 ? -21.007 14.188 16.847 1.00 91.00 88 VAL A N 1
ATOM 705 C CA . VAL A 1 88 ? -19.816 13.344 16.707 1.00 91.00 88 VAL A CA 1
ATOM 706 C C . VAL A 1 88 ? -19.793 12.707 15.321 1.00 91.00 88 VAL A C 1
ATOM 708 O O . VAL A 1 88 ? -20.686 11.953 14.940 1.00 91.00 88 VAL A O 1
ATOM 711 N N . LYS A 1 89 ? -18.729 12.981 14.565 1.00 88.88 89 LYS A N 1
ATOM 712 C CA . LYS A 1 89 ? -18.512 12.441 13.219 1.00 88.88 89 LYS A CA 1
ATOM 713 C C . LYS A 1 89 ? -17.946 11.025 13.262 1.00 88.88 89 LYS A C 1
ATOM 715 O O . LYS A 1 89 ? -18.388 10.159 12.511 1.00 88.88 89 LYS A O 1
ATOM 720 N N . PHE A 1 90 ? -16.941 10.796 14.106 1.00 86.69 90 PHE A N 1
ATOM 721 C CA . PHE A 1 90 ? -16.384 9.469 14.365 1.00 86.69 90 PHE A CA 1
ATOM 722 C C . PHE A 1 90 ? -15.625 9.428 15.693 1.00 86.69 90 PHE A C 1
ATOM 724 O O . PHE A 1 90 ? -15.142 10.448 16.188 1.00 86.69 90 PHE A O 1
ATOM 731 N N . ILE A 1 91 ? -15.467 8.212 16.222 1.00 87.81 91 ILE A N 1
ATOM 732 C CA . ILE A 1 91 ? -14.628 7.912 17.383 1.00 87.81 91 ILE A CA 1
ATOM 733 C C . ILE A 1 91 ? -13.703 6.753 17.023 1.00 87.81 91 ILE A C 1
ATOM 735 O O . ILE A 1 91 ? -14.157 5.722 16.525 1.00 87.81 91 ILE A O 1
ATOM 739 N N . VAL A 1 92 ? -12.410 6.910 17.291 1.00 84.38 92 VAL A N 1
ATOM 740 C CA . VAL A 1 92 ? -11.393 5.876 17.076 1.00 84.38 92 VAL A CA 1
ATOM 741 C C . VAL A 1 92 ? -10.659 5.635 18.385 1.00 84.38 92 VAL A C 1
ATOM 743 O O . VAL A 1 92 ? -10.183 6.573 19.016 1.00 84.38 92 VAL A O 1
ATOM 746 N N . LYS A 1 93 ? -10.553 4.372 18.804 1.00 82.75 93 LYS A N 1
ATOM 747 C CA . LYS A 1 93 ? -9.724 3.997 19.954 1.00 82.75 93 LYS A CA 1
ATOM 748 C C . LYS A 1 93 ? -8.249 4.150 19.586 1.00 82.75 93 LYS A C 1
ATOM 750 O O . LYS A 1 93 ? -7.842 3.645 18.540 1.00 82.75 93 LYS A O 1
ATOM 755 N N . GLU A 1 94 ? -7.460 4.818 20.426 1.00 72.38 94 GLU A N 1
ATOM 756 C CA . GLU A 1 94 ? -6.016 4.887 20.213 1.00 72.38 94 GLU A CA 1
ATOM 757 C C . GLU A 1 94 ? -5.381 3.507 20.358 1.00 72.38 94 GLU A C 1
ATOM 759 O O . GLU A 1 94 ? -5.798 2.661 21.154 1.00 72.38 94 GLU A O 1
ATOM 764 N N . GLN A 1 95 ? -4.376 3.268 19.526 1.00 64.62 95 GLN A N 1
ATOM 765 C CA . GLN A 1 95 ? -3.672 2.003 19.451 1.00 64.62 95 GLN A CA 1
ATOM 766 C C . GLN A 1 95 ? -2.190 2.285 19.270 1.00 64.62 95 GLN A C 1
ATOM 768 O O . GLN A 1 95 ? -1.801 3.168 18.504 1.00 64.62 95 GLN A O 1
ATOM 773 N N . LEU A 1 96 ? -1.358 1.495 19.944 1.00 59.53 96 LEU A N 1
ATOM 774 C CA . LEU A 1 96 ? 0.071 1.509 19.682 1.00 59.53 96 LEU A CA 1
ATOM 775 C C . LEU A 1 96 ? 0.333 0.952 18.291 1.00 59.53 96 LEU A C 1
ATOM 777 O O . LEU A 1 96 ? -0.127 -0.138 17.939 1.00 59.53 96 LEU A O 1
ATOM 781 N N . ALA A 1 97 ? 1.123 1.689 17.518 1.00 45.09 97 ALA A N 1
ATOM 782 C CA . ALA A 1 97 ? 1.672 1.171 16.285 1.00 45.09 97 ALA A CA 1
ATOM 783 C C . ALA A 1 97 ? 2.613 0.011 16.629 1.00 45.09 97 ALA A C 1
ATOM 785 O O . ALA A 1 97 ? 3.679 0.202 17.212 1.00 45.09 97 ALA A O 1
ATOM 786 N N . ARG A 1 98 ? 2.221 -1.206 16.257 1.00 45.72 98 ARG A N 1
ATOM 787 C CA . ARG A 1 98 ? 3.132 -2.346 16.273 1.00 45.72 98 ARG A CA 1
ATOM 788 C C . ARG A 1 98 ? 3.950 -2.288 14.995 1.00 45.72 98 ARG 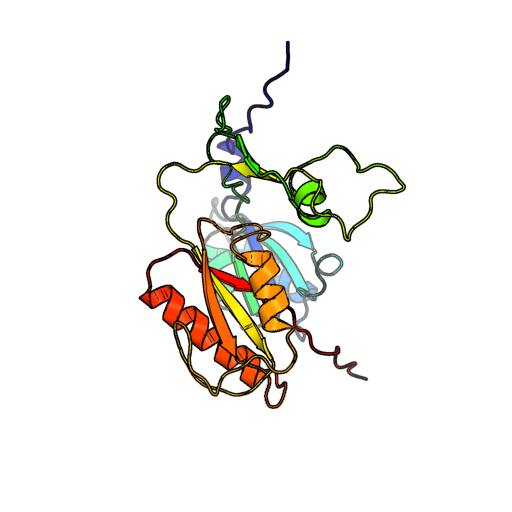A C 1
ATOM 790 O O . ARG A 1 98 ? 3.410 -2.428 13.899 1.00 45.72 98 ARG A O 1
ATOM 797 N N . LEU A 1 99 ? 5.254 -2.073 15.133 1.00 38.00 99 LEU A N 1
ATOM 798 C CA . LEU A 1 99 ? 6.170 -2.409 14.056 1.00 38.00 99 LEU A CA 1
ATOM 799 C C . LEU A 1 99 ? 6.118 -3.927 13.916 1.00 38.00 99 LEU A C 1
ATOM 801 O O . LEU A 1 99 ? 6.585 -4.642 14.801 1.00 38.00 99 LEU A O 1
ATOM 805 N N . ASP A 1 100 ? 5.554 -4.415 12.812 1.00 38.88 100 ASP A N 1
ATOM 806 C CA . ASP A 1 100 ? 5.685 -5.815 12.408 1.00 38.88 100 ASP A CA 1
ATOM 807 C C . ASP A 1 100 ? 7.114 -6.051 11.897 1.00 38.88 100 ASP A C 1
ATOM 809 O O . ASP A 1 100 ? 7.401 -6.335 10.734 1.00 38.88 100 ASP A O 1
ATOM 813 N N . ALA A 1 101 ? 8.067 -5.807 12.787 1.00 45.50 101 ALA A N 1
ATOM 814 C CA . ALA A 1 101 ? 9.440 -6.181 12.618 1.00 45.50 101 ALA A CA 1
ATOM 815 C C . ALA A 1 101 ? 9.526 -7.612 13.136 1.00 45.50 101 ALA A C 1
ATOM 817 O O . ALA A 1 101 ? 9.945 -7.872 14.264 1.00 45.50 101 ALA A O 1
ATOM 818 N N . GLY A 1 102 ? 9.109 -8.554 12.281 1.00 45.75 102 GLY A N 1
ATOM 819 C CA . GLY A 1 102 ? 9.485 -9.952 12.445 1.00 45.75 102 GLY A CA 1
ATOM 820 C C . GLY A 1 102 ? 10.981 -10.035 12.776 1.00 45.75 102 GLY A C 1
ATOM 821 O O . GLY A 1 102 ? 11.735 -9.150 12.344 1.00 45.75 102 GLY A O 1
ATOM 822 N N . PRO A 1 103 ? 11.407 -11.046 13.556 1.00 43.31 103 PRO A N 1
ATOM 823 C CA . PRO A 1 103 ? 12.718 -11.078 14.191 1.00 43.31 103 PRO A CA 1
ATOM 824 C C . PRO A 1 103 ? 13.786 -10.598 13.216 1.00 43.31 103 PRO A C 1
ATOM 826 O O . PRO A 1 103 ? 13.864 -11.083 12.081 1.00 43.31 103 PRO A O 1
ATOM 829 N N . VAL A 1 104 ? 14.582 -9.608 13.632 1.00 45.94 104 VAL A N 1
ATOM 830 C CA . VAL A 1 104 ? 15.792 -9.246 12.901 1.00 45.94 104 VAL A CA 1
ATOM 831 C C . VAL A 1 104 ? 16.656 -10.492 12.939 1.00 45.94 104 VAL A C 1
ATOM 833 O O . VAL A 1 104 ? 17.329 -10.776 13.924 1.00 45.94 104 VAL A O 1
ATOM 836 N N . VAL A 1 105 ? 16.557 -11.296 11.883 1.00 46.91 105 VAL A N 1
ATOM 837 C CA . VAL A 1 105 ? 17.338 -12.511 11.748 1.00 46.91 105 VAL A CA 1
ATOM 838 C C . VAL A 1 105 ? 18.782 -12.038 11.655 1.00 46.91 105 VAL A C 1
ATOM 840 O O . VAL A 1 105 ? 19.228 -11.537 10.623 1.00 46.91 105 VAL A O 1
ATOM 843 N N . SER A 1 106 ? 19.499 -12.125 12.770 1.00 43.91 106 SER A N 1
ATOM 844 C CA . SER A 1 106 ? 20.953 -12.101 12.820 1.00 43.91 106 SER A CA 1
ATOM 845 C C . SER A 1 106 ? 21.422 -13.314 12.010 1.00 43.91 106 SER A C 1
ATOM 847 O O . SER A 1 106 ? 21.494 -14.425 12.528 1.00 43.91 106 SER A O 1
ATOM 849 N N . GLY A 1 107 ? 21.605 -13.112 10.703 1.00 48.22 107 GLY A N 1
ATOM 850 C CA . GLY A 1 107 ? 21.712 -14.179 9.703 1.00 48.22 107 GLY A CA 1
ATOM 851 C C . GLY A 1 107 ? 20.701 -14.079 8.555 1.00 48.22 107 GLY A C 1
ATOM 852 O O . GLY A 1 107 ? 20.495 -15.067 7.858 1.00 48.22 107 GLY A O 1
ATOM 853 N N . ALA A 1 108 ? 20.043 -12.928 8.354 1.00 55.72 108 ALA A N 1
ATOM 854 C CA . ALA A 1 108 ? 19.154 -12.710 7.219 1.00 55.72 108 ALA A CA 1
ATOM 855 C C . ALA A 1 108 ? 19.873 -13.139 5.937 1.00 55.72 108 ALA A C 1
ATOM 857 O O . ALA A 1 108 ? 20.911 -12.579 5.587 1.00 55.72 108 ALA A O 1
ATOM 858 N N . ASN A 1 109 ? 19.325 -14.143 5.256 1.00 71.12 109 ASN A N 1
ATOM 859 C CA . ASN A 1 109 ? 19.798 -14.569 3.950 1.00 71.12 109 ASN A CA 1
ATOM 860 C C . ASN A 1 109 ? 19.588 -13.391 2.988 1.00 71.12 109 ASN A C 1
ATOM 862 O O . ASN A 1 109 ? 18.509 -13.222 2.432 1.00 71.12 109 ASN A O 1
ATOM 866 N N . ILE A 1 110 ? 20.566 -12.497 2.872 1.00 82.00 110 ILE A N 1
ATOM 867 C CA . ILE A 1 110 ? 20.510 -11.370 1.947 1.00 82.00 110 ILE A CA 1
ATOM 868 C C . ILE A 1 110 ? 21.053 -11.857 0.616 1.00 82.00 110 ILE A C 1
ATOM 870 O O . ILE A 1 110 ? 22.225 -12.213 0.502 1.00 82.00 110 ILE A O 1
ATOM 874 N N . ASN A 1 111 ? 20.199 -11.835 -0.397 1.00 85.38 111 ASN A N 1
ATOM 875 C CA . ASN A 1 111 ? 20.627 -12.072 -1.761 1.00 85.38 111 ASN A CA 1
ATOM 876 C C . ASN A 1 111 ? 21.120 -10.759 -2.371 1.00 85.38 111 ASN A C 1
ATOM 878 O O . ASN A 1 111 ? 20.606 -9.676 -2.075 1.00 85.38 111 ASN A O 1
ATOM 882 N N . VAL A 1 112 ? 22.100 -10.877 -3.263 1.00 87.06 112 VAL A N 1
ATOM 883 C CA . VAL A 1 112 ? 22.619 -9.764 -4.058 1.00 87.06 112 VAL A CA 1
ATOM 884 C C . VAL A 1 112 ? 22.297 -10.049 -5.517 1.00 87.06 112 VAL A C 1
ATOM 886 O O . VAL A 1 112 ? 22.743 -11.054 -6.067 1.00 87.06 112 VAL A O 1
ATOM 889 N N . ALA A 1 113 ? 21.488 -9.193 -6.136 1.00 86.00 113 ALA A N 1
ATOM 890 C CA . ALA A 1 113 ? 21.276 -9.218 -7.576 1.00 86.00 113 ALA A CA 1
ATOM 891 C C . ALA A 1 113 ? 22.299 -8.287 -8.252 1.00 86.00 113 ALA A C 1
ATOM 893 O O . ALA A 1 113 ? 22.325 -7.094 -7.921 1.00 86.00 113 ALA A O 1
ATOM 894 N N . PRO A 1 114 ? 23.135 -8.806 -9.172 1.00 85.56 114 PRO A N 1
ATOM 895 C CA . PRO A 1 114 ? 23.956 -7.968 -10.035 1.00 85.56 114 PRO A CA 1
ATOM 896 C C . PRO A 1 114 ? 23.086 -7.325 -11.126 1.00 85.56 114 PRO A C 1
ATOM 898 O O . PRO A 1 114 ? 21.981 -7.790 -11.401 1.00 85.56 114 PRO A O 1
ATOM 901 N N . HIS A 1 115 ? 23.609 -6.291 -11.779 1.00 88.88 115 HIS A N 1
ATOM 902 C CA . HIS A 1 115 ? 22.944 -5.561 -12.866 1.00 88.88 115 HIS A CA 1
ATOM 903 C C . HIS A 1 115 ? 21.667 -4.812 -12.471 1.00 88.88 115 HIS A C 1
ATOM 905 O O . HIS A 1 115 ? 20.713 -4.704 -13.241 1.00 88.88 115 HIS A O 1
ATOM 911 N N . ALA A 1 116 ? 21.644 -4.275 -11.256 1.00 89.69 116 ALA A N 1
ATOM 912 C CA . ALA A 1 116 ? 20.552 -3.437 -10.801 1.00 89.69 116 ALA A CA 1
ATOM 913 C C . ALA A 1 116 ? 20.688 -2.003 -11.350 1.00 89.69 116 ALA A C 1
ATOM 915 O O . ALA A 1 116 ? 21.810 -1.495 -11.472 1.00 89.69 116 ALA A O 1
ATOM 916 N N . PRO A 1 117 ? 19.564 -1.318 -11.626 1.00 89.56 117 PRO A N 1
ATOM 917 C CA . PRO A 1 117 ? 19.561 0.108 -11.901 1.00 89.56 117 PRO A CA 1
ATOM 918 C C . PRO A 1 117 ? 19.837 0.917 -10.628 1.00 89.56 117 PRO A C 1
ATOM 920 O O . PRO A 1 117 ? 19.717 0.441 -9.490 1.00 89.56 117 PRO A O 1
ATOM 923 N N . TRP A 1 118 ? 20.175 2.185 -10.836 1.00 91.94 118 TRP A N 1
ATOM 924 C CA . TRP A 1 118 ? 20.541 3.134 -9.786 1.00 91.94 118 TRP A CA 1
ATOM 925 C C . TRP A 1 118 ? 19.522 3.216 -8.639 1.00 91.94 118 TRP A C 1
ATOM 927 O O . TRP A 1 118 ? 19.896 3.233 -7.463 1.00 91.94 118 TRP A O 1
ATOM 937 N N . ASN A 1 119 ? 18.225 3.209 -8.953 1.00 88.88 119 ASN A N 1
ATOM 938 C CA . ASN A 1 119 ? 17.143 3.348 -7.975 1.00 88.88 119 ASN A CA 1
ATOM 939 C C . ASN A 1 119 ? 17.056 2.151 -7.015 1.00 88.88 119 ASN A C 1
ATOM 941 O O . ASN A 1 119 ? 16.868 2.349 -5.814 1.00 88.88 119 ASN A O 1
ATOM 945 N N . LEU A 1 120 ? 17.271 0.920 -7.492 1.00 90.88 120 LEU A N 1
ATOM 946 C CA . LEU A 1 120 ? 17.279 -0.259 -6.618 1.00 90.88 120 LEU A CA 1
ATOM 947 C C . LEU A 1 120 ? 18.466 -0.244 -5.646 1.00 90.88 120 LEU A C 1
ATOM 949 O O . LEU A 1 120 ? 18.342 -0.622 -4.475 1.00 90.88 120 LEU A O 1
ATOM 953 N N . ARG A 1 121 ? 19.624 0.253 -6.090 1.00 91.62 121 ARG A N 1
ATOM 954 C CA . ARG A 1 121 ? 20.775 0.424 -5.199 1.00 91.62 121 ARG A CA 1
ATOM 955 C C . ARG A 1 121 ? 20.503 1.449 -4.108 1.00 91.62 121 ARG A C 1
ATOM 957 O O . ARG A 1 121 ? 20.871 1.218 -2.960 1.00 91.62 121 ARG A O 1
ATOM 964 N N . ARG A 1 122 ? 19.828 2.550 -4.441 1.00 91.31 122 ARG A N 1
ATOM 965 C CA . ARG A 1 122 ? 19.409 3.559 -3.457 1.00 91.31 122 ARG A CA 1
ATOM 966 C C . ARG A 1 122 ? 18.395 3.027 -2.451 1.00 91.31 122 ARG A C 1
ATOM 968 O O . ARG A 1 122 ? 18.432 3.454 -1.303 1.00 91.31 122 ARG A O 1
ATOM 975 N N . LEU A 1 123 ? 17.544 2.085 -2.854 1.00 90.94 123 LEU A N 1
ATOM 976 C CA . LEU A 1 123 ? 16.586 1.441 -1.956 1.00 90.94 123 LEU A CA 1
ATOM 977 C C . LEU A 1 123 ? 17.261 0.478 -0.963 1.00 90.94 123 LEU A C 1
ATOM 979 O O . LEU A 1 123 ? 16.856 0.383 0.190 1.00 90.94 123 LEU A O 1
ATOM 983 N N . SER A 1 124 ? 18.297 -0.237 -1.405 1.00 90.19 124 SER A N 1
ATOM 984 C CA . SER A 1 124 ? 18.925 -1.325 -0.636 1.00 90.19 124 SER A CA 1
ATOM 985 C C . SER A 1 124 ? 20.215 -0.944 0.104 1.00 90.19 124 SER A C 1
ATOM 987 O O . SER A 1 124 ? 20.881 -1.811 0.674 1.00 90.19 124 SER A O 1
ATOM 989 N N . SER A 1 125 ? 20.592 0.339 0.110 1.00 88.12 125 SER A N 1
ATOM 990 C CA . SER A 1 125 ? 21.836 0.832 0.714 1.00 88.12 125 SER A CA 1
ATOM 991 C C . SER A 1 125 ? 21.632 2.177 1.403 1.00 88.12 125 SER A C 1
ATOM 993 O O . SER A 1 125 ? 21.137 3.124 0.800 1.00 88.12 125 SER A O 1
ATOM 995 N N . ARG A 1 126 ? 22.117 2.292 2.645 1.00 86.75 126 ARG A N 1
ATOM 996 C CA . ARG A 1 126 ? 22.247 3.585 3.340 1.00 86.75 126 ARG A CA 1
ATOM 997 C C . ARG A 1 126 ? 23.490 4.365 2.911 1.00 86.75 126 ARG A C 1
ATOM 999 O O . ARG A 1 126 ? 23.537 5.576 3.091 1.00 86.75 126 ARG A O 1
ATOM 1006 N N . THR A 1 127 ? 24.490 3.691 2.338 1.00 88.00 127 THR A N 1
ATOM 1007 C CA . THR A 1 127 ? 25.665 4.354 1.766 1.00 88.00 127 THR A CA 1
ATOM 1008 C C . THR A 1 127 ? 25.239 5.141 0.526 1.00 88.00 127 THR A C 1
ATOM 1010 O O . THR A 1 127 ? 24.667 4.527 -0.387 1.00 88.00 127 THR A O 1
ATOM 1013 N N . PRO A 1 128 ? 25.510 6.459 0.470 1.00 88.19 128 PRO A N 1
ATOM 1014 C CA . PRO A 1 128 ? 25.236 7.270 -0.707 1.00 88.19 128 PRO A CA 1
ATOM 1015 C C . PRO A 1 128 ? 25.955 6.732 -1.944 1.00 88.19 128 PRO A C 1
ATOM 1017 O O . PRO A 1 128 ? 27.031 6.139 -1.854 1.00 88.19 128 PRO A O 1
ATOM 1020 N N . LEU A 1 129 ? 25.361 6.960 -3.112 1.00 89.38 129 LEU A N 1
ATOM 1021 C CA . LEU A 1 129 ? 26.049 6.712 -4.373 1.00 89.38 129 LEU A CA 1
ATOM 1022 C C . LEU A 1 129 ? 27.103 7.800 -4.634 1.00 89.38 129 LEU A C 1
ATOM 1024 O O . LEU A 1 129 ? 26.951 8.916 -4.129 1.00 89.38 129 LEU A O 1
ATOM 1028 N N . PRO A 1 130 ? 28.153 7.502 -5.423 1.00 89.94 130 PRO A N 1
ATOM 1029 C CA . PRO A 1 130 ? 29.096 8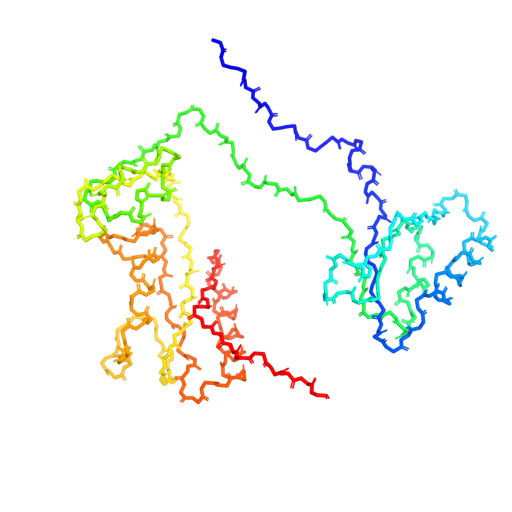.519 -5.870 1.00 89.94 130 PRO A CA 1
ATOM 1030 C C . PRO A 1 130 ? 28.366 9.699 -6.535 1.00 89.94 130 PRO A C 1
ATOM 1032 O O . PRO A 1 130 ? 27.357 9.467 -7.205 1.00 89.94 130 PRO A O 1
ATOM 1035 N N . PRO A 1 131 ? 28.877 10.938 -6.423 1.00 89.25 131 PRO A N 1
ATOM 1036 C CA . PRO A 1 131 ? 28.218 12.125 -6.979 1.00 89.25 131 PRO A CA 1
ATOM 1037 C C . PRO A 1 131 ? 27.871 12.034 -8.475 1.00 89.25 131 PRO A C 1
ATOM 1039 O O . PRO A 1 131 ? 26.871 12.597 -8.900 1.00 89.25 131 PRO A O 1
ATOM 1042 N N . ASN A 1 132 ? 28.650 11.272 -9.251 1.00 91.06 132 ASN A N 1
ATOM 1043 C CA . ASN A 1 132 ? 28.481 11.103 -10.700 1.00 91.06 132 ASN A CA 1
ATOM 1044 C C . ASN A 1 132 ? 27.897 9.727 -11.073 1.00 91.06 132 ASN A C 1
ATOM 1046 O O . ASN A 1 132 ? 28.218 9.173 -12.121 1.00 91.06 132 ASN A O 1
ATOM 1050 N N . ALA A 1 133 ? 27.112 9.122 -10.182 1.00 91.06 133 ALA A N 1
ATOM 1051 C CA . ALA A 1 133 ? 26.456 7.850 -10.453 1.00 91.06 133 ALA A CA 1
ATOM 1052 C C . ALA A 1 133 ? 25.421 8.000 -11.583 1.00 91.06 133 ALA A C 1
ATOM 1054 O O . ALA A 1 133 ? 24.459 8.751 -11.442 1.00 91.06 133 ALA A O 1
ATOM 1055 N N . ASP A 1 134 ? 25.618 7.262 -12.675 1.00 92.06 134 ASP A N 1
ATOM 1056 C CA . ASP A 1 134 ? 24.772 7.308 -13.866 1.00 92.06 134 ASP A CA 1
ATOM 1057 C C . ASP A 1 134 ? 23.478 6.483 -13.683 1.00 92.06 134 ASP A C 1
ATOM 1059 O O . ASP A 1 134 ? 23.542 5.259 -13.517 1.00 92.06 134 ASP A O 1
ATOM 1063 N N . PRO A 1 135 ? 22.290 7.114 -13.731 1.00 87.56 135 PRO A N 1
ATOM 1064 C CA . PRO A 1 135 ? 21.021 6.422 -13.543 1.00 87.56 135 PRO A CA 1
ATOM 1065 C C . PRO A 1 135 ? 20.655 5.455 -14.678 1.00 87.56 135 PRO A C 1
ATOM 1067 O O . PRO A 1 135 ? 19.777 4.616 -14.481 1.00 87.56 135 PRO A O 1
ATOM 1070 N N . SER A 1 136 ? 21.308 5.553 -15.840 1.00 88.06 136 SER A N 1
ATOM 1071 C CA . SER A 1 136 ? 21.040 4.707 -17.009 1.00 88.06 136 SER A CA 1
ATOM 1072 C C . SER A 1 136 ? 21.770 3.360 -16.977 1.00 88.06 136 SER A C 1
ATOM 1074 O O . SER A 1 136 ? 21.414 2.444 -17.718 1.00 88.06 136 SER A O 1
ATOM 1076 N N . LEU A 1 137 ? 22.780 3.211 -16.114 1.00 91.06 137 LEU A N 1
ATOM 1077 C CA . LEU A 1 137 ? 23.607 2.011 -16.070 1.00 91.06 137 LEU A CA 1
ATOM 1078 C C . LEU A 1 137 ? 23.005 0.919 -15.177 1.00 91.06 137 LEU A C 1
ATOM 1080 O O . LEU A 1 137 ? 22.574 1.158 -14.048 1.00 91.06 137 LEU A O 1
ATOM 1084 N N . LEU A 1 138 ? 23.088 -0.323 -15.655 1.00 90.81 138 LEU A N 1
ATOM 1085 C CA . LEU A 1 138 ? 22.762 -1.541 -14.910 1.00 90.81 138 LEU A CA 1
ATOM 1086 C C . LEU A 1 138 ? 24.034 -2.158 -14.320 1.00 90.81 138 LEU A C 1
ATOM 1088 O O . LEU A 1 138 ? 24.382 -3.298 -14.610 1.00 90.81 138 LEU A O 1
ATOM 1092 N N . ILE A 1 139 ? 24.779 -1.372 -13.546 1.00 91.50 139 ILE A N 1
ATOM 1093 C CA . ILE A 1 139 ? 26.054 -1.798 -12.935 1.00 91.50 139 ILE A CA 1
ATOM 1094 C C . ILE A 1 139 ? 25.977 -1.890 -11.413 1.00 91.50 139 ILE A C 1
ATOM 1096 O O . ILE A 1 139 ? 26.965 -2.222 -10.760 1.00 91.50 139 ILE A O 1
ATOM 1100 N N . TYR A 1 140 ? 24.827 -1.561 -10.828 1.00 92.38 140 TYR A N 1
ATOM 1101 C CA . TYR A 1 140 ? 24.685 -1.523 -9.386 1.00 92.38 140 TYR A CA 1
ATOM 1102 C C . TYR A 1 140 ? 24.265 -2.880 -8.818 1.00 92.38 140 TYR A C 1
ATOM 1104 O O . TYR A 1 140 ? 23.862 -3.800 -9.530 1.00 92.38 140 TYR A O 1
ATOM 1112 N N . GLU A 1 141 ? 24.340 -2.990 -7.495 1.00 91.88 141 GLU A N 1
ATOM 1113 C CA . GLU A 1 141 ? 23.848 -4.145 -6.750 1.00 91.88 141 GLU A CA 1
ATOM 1114 C C . GLU A 1 141 ? 22.524 -3.820 -6.065 1.00 91.88 141 GLU A C 1
ATOM 1116 O O . GLU A 1 141 ? 22.415 -2.797 -5.379 1.00 91.88 141 GLU A O 1
ATOM 1121 N N . TYR A 1 142 ? 21.564 -4.738 -6.159 1.00 91.00 142 TYR A N 1
ATOM 1122 C CA . TYR A 1 142 ? 20.353 -4.706 -5.348 1.00 91.00 142 TYR A CA 1
ATOM 1123 C C . TYR A 1 142 ? 20.410 -5.783 -4.267 1.00 91.00 142 TYR A C 1
ATOM 1125 O O . TYR A 1 142 ? 20.551 -6.971 -4.567 1.00 91.00 142 TYR A O 1
ATOM 1133 N N . ARG A 1 143 ? 20.310 -5.367 -3.001 1.00 89.50 143 ARG A N 1
ATOM 1134 C CA . ARG A 1 143 ? 20.297 -6.272 -1.845 1.00 89.50 143 ARG A CA 1
ATOM 1135 C C . ARG A 1 143 ? 18.875 -6.434 -1.335 1.00 89.50 143 ARG A C 1
ATOM 1137 O O . ARG A 1 143 ? 18.233 -5.451 -0.979 1.00 89.50 143 ARG A O 1
ATOM 1144 N N . TYR A 1 144 ? 18.399 -7.670 -1.278 1.00 85.81 144 TYR A N 1
ATOM 1145 C CA . TYR A 1 144 ? 17.044 -7.980 -0.831 1.00 85.81 144 TYR A CA 1
ATOM 1146 C C . TYR A 1 144 ? 17.039 -9.197 0.086 1.00 85.81 144 TYR A C 1
ATOM 1148 O O . TYR A 1 144 ? 17.915 -10.064 0.025 1.00 85.81 144 TYR A O 1
ATOM 1156 N N . ARG A 1 145 ? 16.043 -9.245 0.969 1.00 82.44 145 ARG A N 1
ATOM 1157 C CA . ARG A 1 145 ? 15.865 -10.361 1.894 1.00 82.44 145 ARG A CA 1
ATOM 1158 C C . ARG A 1 145 ? 15.364 -11.580 1.122 1.00 82.44 145 ARG A C 1
ATOM 1160 O O . ARG A 1 145 ? 14.369 -11.502 0.408 1.00 82.44 145 ARG A O 1
ATOM 1167 N N . ASN A 1 146 ? 16.044 -12.704 1.293 1.00 76.38 146 ASN A N 1
ATOM 1168 C CA . ASN A 1 146 ? 15.567 -14.005 0.864 1.00 76.38 146 ASN A CA 1
ATOM 1169 C C . ASN A 1 146 ? 14.582 -14.522 1.915 1.00 76.38 146 ASN A C 1
ATOM 1171 O O . ASN A 1 146 ? 14.944 -14.737 3.074 1.00 76.38 146 ASN A O 1
ATOM 1175 N N . LEU A 1 147 ? 13.326 -14.663 1.512 1.00 72.88 147 LEU A N 1
ATOM 1176 C CA . LEU A 1 147 ? 12.270 -15.231 2.335 1.00 72.88 147 LEU A CA 1
ATOM 1177 C C . LEU A 1 147 ? 12.157 -16.716 1.982 1.00 72.88 147 LEU A C 1
ATOM 1179 O O . LEU A 1 147 ? 12.075 -17.062 0.806 1.00 72.88 147 LEU A O 1
ATOM 1183 N N . ALA A 1 148 ? 12.164 -17.595 2.982 1.00 66.31 148 ALA A N 1
ATOM 1184 C CA . ALA A 1 148 ? 11.878 -19.007 2.758 1.00 66.31 148 ALA A CA 1
ATOM 1185 C C . ALA A 1 148 ? 10.370 -19.166 2.502 1.00 66.31 148 ALA A C 1
ATOM 1187 O O . ALA A 1 148 ? 9.575 -18.825 3.373 1.00 66.31 148 ALA A O 1
ATOM 1188 N N . ASN A 1 149 ? 9.992 -19.656 1.315 1.00 67.25 149 ASN A N 1
ATOM 1189 C CA . ASN A 1 149 ? 8.603 -19.865 0.873 1.00 67.25 149 ASN A CA 1
ATOM 1190 C C . ASN A 1 149 ? 7.679 -18.659 1.113 1.00 67.25 149 ASN A C 1
ATOM 1192 O O . ASN A 1 149 ? 6.715 -18.760 1.876 1.00 67.25 149 ASN A O 1
ATOM 1196 N N . PRO A 1 150 ? 7.960 -17.504 0.495 1.00 75.19 150 PRO A N 1
ATOM 1197 C CA . PRO A 1 150 ? 7.122 -16.347 0.712 1.00 75.19 150 PRO A CA 1
ATOM 1198 C C . PRO A 1 150 ? 5.741 -16.570 0.089 1.00 75.19 150 PRO A C 1
ATOM 1200 O O . PRO A 1 150 ? 5.619 -17.108 -1.013 1.00 75.19 150 PRO A O 1
ATOM 1203 N N . GLN A 1 151 ? 4.694 -16.156 0.804 1.00 79.62 151 GLN A N 1
ATOM 1204 C CA . GLN A 1 151 ? 3.369 -16.078 0.201 1.00 79.62 151 GLN A CA 1
ATOM 1205 C C . GLN A 1 151 ? 3.384 -14.986 -0.879 1.00 79.62 151 GLN A C 1
ATOM 1207 O O . GLN A 1 151 ? 3.909 -13.893 -0.620 1.00 79.62 151 GLN A O 1
ATOM 1212 N N . PRO A 1 152 ? 2.827 -15.250 -2.072 1.00 80.62 152 PRO A N 1
ATOM 1213 C CA . PRO A 1 152 ? 2.789 -14.259 -3.132 1.00 80.62 152 PRO A CA 1
ATOM 1214 C C . PRO A 1 152 ? 1.863 -13.108 -2.737 1.00 80.62 152 PRO A C 1
ATOM 1216 O O . PRO A 1 152 ? 0.743 -13.324 -2.275 1.00 80.62 152 PRO A O 1
ATOM 1219 N N . VAL A 1 153 ? 2.325 -11.877 -2.945 1.00 85.31 153 VAL A N 1
ATOM 1220 C CA . VAL A 1 153 ? 1.529 -10.670 -2.690 1.00 85.31 153 VAL A CA 1
ATOM 1221 C C . VAL A 1 153 ? 0.870 -10.227 -3.991 1.00 85.31 153 VAL A C 1
ATOM 1223 O O . VAL A 1 153 ? 1.541 -10.067 -5.010 1.00 85.31 153 VAL A O 1
ATOM 1226 N N . ASN A 1 154 ? -0.439 -10.001 -3.978 1.00 85.38 154 ASN A N 1
ATOM 1227 C CA . ASN A 1 154 ? -1.133 -9.419 -5.122 1.00 85.38 154 ASN A CA 1
ATOM 1228 C C . ASN A 1 154 ? -0.918 -7.901 -5.118 1.00 85.38 154 ASN A C 1
ATOM 1230 O O . ASN A 1 154 ? -1.256 -7.226 -4.146 1.00 85.38 154 ASN A O 1
ATOM 1234 N N . VAL A 1 155 ? -0.366 -7.351 -6.197 1.00 82.75 155 VAL A N 1
ATOM 1235 C CA . VAL A 1 155 ? -0.182 -5.906 -6.349 1.00 82.75 155 VAL A CA 1
ATOM 1236 C C . VAL A 1 155 ? -1.072 -5.406 -7.473 1.00 82.75 155 VAL A C 1
ATOM 1238 O O . VAL A 1 155 ? -0.828 -5.687 -8.646 1.00 82.75 155 VAL A O 1
ATOM 1241 N N . TYR A 1 156 ? -2.101 -4.655 -7.098 1.00 84.81 156 TYR A N 1
ATOM 1242 C CA . TYR A 1 156 ? -3.039 -4.020 -8.011 1.00 84.81 156 TYR A CA 1
ATOM 1243 C C . TYR A 1 156 ? -2.458 -2.686 -8.464 1.00 84.81 156 TYR A C 1
ATOM 1245 O O . TYR A 1 156 ? -2.350 -1.748 -7.675 1.00 84.81 156 TYR A O 1
ATOM 1253 N N . VAL A 1 157 ? -2.064 -2.594 -9.728 1.00 76.50 157 VAL A N 1
ATOM 1254 C CA . VAL A 1 157 ? -1.544 -1.355 -10.309 1.00 76.50 157 VAL A CA 1
ATOM 1255 C C . VAL A 1 157 ? -2.694 -0.668 -11.024 1.00 76.50 157 VAL A C 1
ATOM 1257 O O . VAL A 1 157 ? -3.176 -1.176 -12.038 1.00 76.50 157 VAL A O 1
ATOM 1260 N N . GLN A 1 158 ? -3.159 0.459 -10.483 1.00 64.50 158 GLN A N 1
ATOM 1261 C CA . GLN A 1 158 ? -4.176 1.261 -11.152 1.00 64.50 158 GLN A CA 1
ATOM 1262 C C . GLN A 1 158 ? -3.562 2.047 -12.312 1.00 64.50 158 GLN A C 1
ATOM 1264 O O . GLN A 1 158 ? -2.588 2.775 -12.121 1.00 64.50 158 GLN A O 1
ATOM 1269 N N . LEU A 1 159 ? -4.106 1.843 -13.514 1.00 66.81 159 LEU A N 1
ATOM 1270 C CA . LEU A 1 159 ? -3.556 2.328 -14.778 1.00 66.81 159 LEU A CA 1
ATOM 1271 C C . LEU A 1 159 ? -4.488 3.294 -15.502 1.00 66.81 159 LEU A C 1
ATOM 1273 O O . LEU A 1 159 ? -5.709 3.289 -15.318 1.00 66.81 159 LEU A O 1
ATOM 1277 N N . GLU A 1 160 ? -3.891 4.013 -16.445 1.00 51.62 160 GLU A N 1
ATOM 1278 C CA . GLU A 1 160 ? -4.603 4.729 -17.489 1.00 51.62 160 GLU A CA 1
ATOM 1279 C C . GLU A 1 160 ? -5.084 3.804 -18.623 1.00 51.62 160 GLU A C 1
ATOM 1281 O O . GLU A 1 160 ? -4.448 2.805 -18.955 1.00 51.62 160 GLU A O 1
ATOM 1286 N N . VAL A 1 161 ? -6.195 4.198 -19.248 1.00 39.41 161 VAL A N 1
ATOM 1287 C CA . VAL A 1 161 ? -6.902 3.664 -20.436 1.00 39.41 161 VAL A CA 1
ATOM 1288 C C . VAL A 1 161 ? -8.082 2.720 -20.117 1.00 39.41 161 VAL A C 1
ATOM 1290 O O . VAL A 1 161 ? -8.502 2.654 -18.980 1.00 39.41 161 VAL A O 1
ATOM 1293 N N . GLU A 1 162 ? -8.757 2.131 -21.107 1.00 34.19 162 GLU A N 1
ATOM 1294 C CA . GLU A 1 162 ? -10.151 1.614 -21.117 1.00 34.19 162 GLU A CA 1
ATOM 1295 C C . GLU A 1 162 ? -10.488 0.289 -20.370 1.00 34.19 162 GLU A C 1
ATOM 1297 O O . GLU A 1 162 ? -9.702 -0.649 -20.356 1.00 34.19 162 GLU A O 1
ATOM 1302 N N . LEU A 1 163 ? -11.683 0.185 -19.785 1.00 35.94 163 LEU A N 1
ATOM 1303 C CA . LEU A 1 163 ? -12.178 -0.961 -19.004 1.00 35.94 163 LEU A CA 1
ATOM 1304 C C . LEU A 1 163 ? -12.000 -2.316 -19.727 1.00 35.94 163 LEU A C 1
ATOM 1306 O O . LEU A 1 163 ? -12.465 -2.452 -20.850 1.00 35.94 163 LEU A O 1
ATOM 1310 N N . VAL A 1 164 ? -11.400 -3.315 -19.058 1.00 38.44 164 VAL A N 1
ATOM 1311 C CA . VAL A 1 164 ? -11.823 -4.737 -19.029 1.00 38.44 164 VAL A CA 1
ATOM 1312 C C . VAL A 1 164 ? -10.827 -5.569 -18.201 1.00 38.44 164 VAL A C 1
ATOM 1314 O O . VAL A 1 164 ? -9.613 -5.523 -18.386 1.00 38.44 164 VAL A O 1
ATOM 1317 N N . SER A 1 165 ? -11.403 -6.336 -17.274 1.00 43.97 165 SER A N 1
ATOM 1318 C CA . SER A 1 165 ? -10.806 -7.418 -16.484 1.00 43.97 165 SER A CA 1
ATOM 1319 C C . SER A 1 165 ? -9.946 -8.363 -17.331 1.00 43.97 165 SER A C 1
ATOM 1321 O O . SER A 1 165 ? -10.455 -8.956 -18.279 1.00 43.97 165 SER A O 1
ATOM 1323 N N . ALA A 1 166 ? -8.677 -8.569 -16.962 1.00 35.91 166 ALA A N 1
ATOM 1324 C CA . ALA A 1 166 ? -7.978 -9.813 -17.286 1.00 35.91 166 ALA A CA 1
ATOM 1325 C C . ALA A 1 166 ? -6.741 -10.035 -16.407 1.00 35.91 166 ALA A C 1
ATOM 1327 O O . ALA A 1 166 ? -5.802 -9.237 -16.386 1.00 35.91 166 ALA A O 1
ATOM 1328 N N . ARG A 1 167 ? -6.700 -11.205 -15.762 1.00 43.12 167 ARG A N 1
ATOM 1329 C CA . ARG A 1 167 ? -5.453 -11.841 -15.336 1.00 43.12 167 ARG A CA 1
ATOM 1330 C C . ARG A 1 167 ? -4.709 -12.291 -16.601 1.00 43.12 167 ARG A C 1
ATOM 1332 O O . ARG A 1 167 ? -5.029 -13.316 -17.183 1.00 43.12 167 ARG A O 1
ATOM 1339 N N . THR A 1 168 ? -3.720 -11.493 -16.999 1.00 37.09 168 THR A N 1
ATOM 1340 C CA . THR A 1 168 ? -2.722 -11.732 -18.062 1.00 37.09 168 THR A CA 1
ATOM 1341 C C . THR A 1 168 ? -3.229 -11.789 -19.518 1.00 37.09 168 THR A C 1
ATOM 1343 O O . THR A 1 168 ? -4.096 -12.574 -19.874 1.00 37.09 168 THR A O 1
ATOM 1346 N N . SER A 1 169 ? -2.592 -10.960 -20.359 1.00 44.09 169 SER A N 1
ATOM 1347 C CA . SER A 1 169 ? -2.484 -11.008 -21.830 1.00 44.09 169 SER A CA 1
ATOM 1348 C C . SER A 1 169 ? -3.770 -11.145 -22.661 1.00 44.09 169 SER A C 1
ATOM 1350 O O . SER A 1 169 ? -4.153 -12.247 -23.044 1.00 44.09 169 SER A O 1
ATOM 1352 N N . LEU A 1 170 ? -4.346 -10.013 -23.089 1.00 34.75 170 LEU A N 1
ATOM 1353 C CA . LEU A 1 170 ? -5.256 -9.962 -24.240 1.00 34.75 170 LEU A CA 1
ATOM 1354 C C . LEU A 1 170 ? -4.887 -8.784 -25.152 1.00 34.75 170 LEU A C 1
ATOM 1356 O O . LEU A 1 170 ? -4.912 -7.619 -24.750 1.00 34.75 170 LEU A O 1
ATOM 1360 N N . VAL A 1 171 ? -4.529 -9.119 -26.391 1.00 35.75 171 VAL A N 1
ATOM 1361 C CA . VAL A 1 171 ? -4.370 -8.202 -27.524 1.00 35.75 171 VAL A CA 1
ATOM 1362 C C . VAL A 1 171 ? -5.659 -7.374 -27.640 1.00 35.75 171 VAL A C 1
ATOM 1364 O O . VAL A 1 171 ? -6.716 -7.927 -27.923 1.00 35.75 171 VAL A O 1
ATOM 1367 N N . GLY A 1 172 ? -5.581 -6.076 -27.327 1.00 41.12 172 GLY A N 1
ATOM 1368 C CA . GLY A 1 172 ? -6.725 -5.149 -27.239 1.00 41.12 172 GLY A CA 1
ATOM 1369 C C . GLY A 1 172 ? -6.744 -4.289 -25.966 1.00 41.12 172 GLY A C 1
ATOM 1370 O O . GLY A 1 172 ? -7.267 -3.183 -25.984 1.00 41.12 172 GLY A O 1
ATOM 1371 N N . ASN A 1 173 ? -6.084 -4.741 -24.893 1.00 55.34 173 ASN A N 1
ATOM 1372 C CA . ASN A 1 173 ? -5.960 -4.038 -23.605 1.00 55.34 173 ASN A CA 1
ATOM 1373 C C . ASN A 1 173 ? -4.544 -3.490 -23.366 1.00 55.34 173 ASN A C 1
ATOM 1375 O O . ASN A 1 173 ? -4.031 -3.528 -22.248 1.00 55.34 173 ASN A O 1
ATOM 1379 N N . ALA A 1 174 ? -3.886 -3.025 -24.427 1.00 61.72 174 ALA A N 1
ATOM 1380 C CA . ALA A 1 174 ? -2.534 -2.494 -24.331 1.00 61.72 174 ALA A CA 1
ATOM 1381 C C . ALA A 1 174 ? -2.524 -1.179 -23.538 1.00 61.72 174 ALA A C 1
ATOM 1383 O O . ALA A 1 174 ? -3.372 -0.308 -23.739 1.00 61.72 174 ALA A O 1
ATOM 1384 N N . ASP A 1 175 ? -1.547 -1.039 -22.648 1.00 67.56 175 ASP A N 1
ATOM 1385 C CA . ASP A 1 175 ? -1.181 0.253 -22.084 1.00 67.56 175 ASP A CA 1
ATOM 1386 C C . ASP A 1 175 ? -0.550 1.104 -23.193 1.00 67.56 175 ASP A C 1
ATOM 1388 O O . ASP A 1 175 ? 0.630 0.967 -23.512 1.00 67.56 175 ASP A O 1
ATOM 1392 N N . VAL A 1 176 ? -1.369 1.940 -23.829 1.00 65.06 176 VAL A N 1
ATOM 1393 C CA . VAL A 1 176 ? -0.956 2.785 -24.960 1.00 65.06 176 VAL A CA 1
ATOM 1394 C C . VAL A 1 176 ? -0.070 3.958 -24.536 1.00 65.06 176 VAL A C 1
ATOM 1396 O O . VAL A 1 176 ? 0.677 4.470 -25.363 1.00 65.06 176 VAL A O 1
ATOM 1399 N N . ASN A 1 177 ? -0.119 4.355 -23.260 1.00 68.31 177 ASN A N 1
ATOM 1400 C CA . ASN A 1 177 ? 0.710 5.432 -22.712 1.00 68.31 177 ASN A CA 1
ATOM 1401 C C . ASN A 1 177 ? 2.066 4.905 -22.215 1.00 68.31 177 ASN A C 1
ATOM 1403 O O . ASN A 1 177 ? 3.021 5.666 -22.082 1.00 68.31 177 ASN A O 1
ATOM 1407 N N . GLY A 1 178 ? 2.156 3.611 -21.894 1.00 70.81 178 GLY A N 1
ATOM 1408 C CA . GLY A 1 178 ? 3.344 2.973 -21.324 1.00 70.81 178 GLY A CA 1
ATOM 1409 C C . GLY A 1 178 ? 3.570 3.281 -19.838 1.00 70.81 178 GLY A C 1
ATOM 1410 O O . GLY A 1 178 ? 4.454 2.684 -19.219 1.00 70.81 178 GLY A O 1
ATOM 1411 N N . HIS A 1 179 ? 2.780 4.184 -19.242 1.00 76.00 179 HIS A N 1
ATOM 1412 C CA . HIS A 1 179 ? 2.907 4.591 -17.842 1.00 76.00 179 HIS A CA 1
ATOM 1413 C C . HIS A 1 179 ? 2.665 3.415 -16.889 1.00 76.00 179 HIS A C 1
ATOM 1415 O O . HIS A 1 179 ? 3.468 3.148 -15.994 1.00 76.00 179 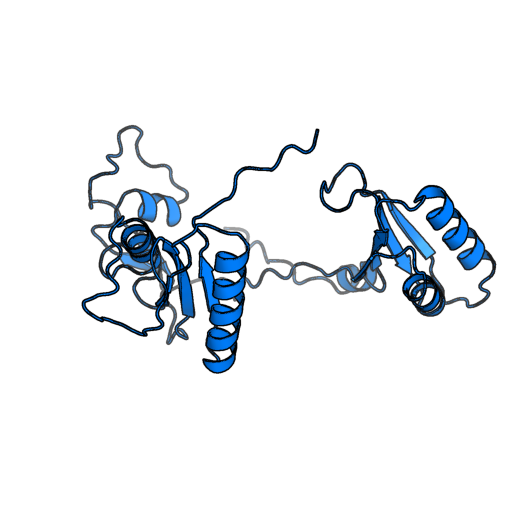HIS A O 1
ATOM 1421 N N . GLY A 1 180 ? 1.584 2.667 -17.103 1.00 72.94 180 GLY A N 1
ATOM 1422 C CA . GLY A 1 180 ? 1.224 1.546 -16.245 1.00 72.94 180 GLY A CA 1
ATOM 1423 C C . GLY A 1 180 ? 2.203 0.384 -16.323 1.00 72.94 180 GLY A C 1
ATOM 1424 O O . GLY A 1 180 ? 2.556 -0.216 -15.310 1.00 72.94 180 GLY A O 1
ATOM 1425 N N . THR A 1 181 ? 2.702 0.122 -17.525 1.00 78.00 181 THR A N 1
ATOM 1426 C CA . THR A 1 181 ? 3.738 -0.863 -17.824 1.00 78.00 181 THR A CA 1
ATOM 1427 C C . THR A 1 181 ? 5.045 -0.480 -17.147 1.00 78.00 181 THR A C 1
ATOM 1429 O O . THR A 1 181 ? 5.697 -1.331 -16.543 1.00 78.00 181 THR A O 1
ATOM 1432 N N . HIS A 1 182 ? 5.411 0.802 -17.184 1.00 78.75 182 HIS A N 1
ATOM 1433 C CA . HIS A 1 182 ? 6.592 1.312 -16.500 1.00 78.75 182 HIS A CA 1
ATOM 1434 C C . HIS A 1 182 ? 6.479 1.147 -14.975 1.00 78.75 182 HIS A C 1
ATOM 1436 O O . HIS A 1 182 ? 7.384 0.599 -14.343 1.00 78.75 182 HIS A O 1
ATOM 1442 N N . VAL A 1 183 ? 5.343 1.531 -14.381 1.00 83.44 183 VAL A N 1
ATOM 1443 C CA . VAL A 1 183 ? 5.076 1.358 -12.941 1.00 83.44 183 VAL A CA 1
ATOM 1444 C C . VAL A 1 183 ? 5.089 -0.124 -12.542 1.00 83.44 183 VAL A C 1
ATOM 1446 O O . VAL A 1 183 ? 5.769 -0.501 -11.586 1.00 83.44 183 VAL A O 1
ATOM 1449 N N . ALA A 1 184 ? 4.410 -0.991 -13.297 1.00 82.00 184 ALA A N 1
ATOM 1450 C CA . ALA A 1 184 ? 4.429 -2.438 -13.086 1.00 82.00 184 ALA A CA 1
ATOM 1451 C C . ALA A 1 184 ? 5.851 -3.020 -13.182 1.00 82.00 184 ALA A C 1
ATOM 1453 O O . ALA A 1 184 ? 6.226 -3.882 -12.383 1.00 82.00 184 ALA A O 1
ATOM 1454 N N . GLY A 1 185 ? 6.659 -2.513 -14.118 1.00 81.44 185 GLY A N 1
ATOM 1455 C CA . GLY A 1 185 ? 8.064 -2.873 -14.285 1.00 81.44 185 GLY A CA 1
ATOM 1456 C C . GLY A 1 185 ? 8.916 -2.533 -13.061 1.00 81.44 185 GLY A C 1
ATOM 1457 O O . GLY A 1 185 ? 9.704 -3.372 -12.624 1.00 81.44 185 GLY A O 1
ATOM 1458 N N . ILE A 1 186 ? 8.711 -1.359 -12.453 1.00 84.81 186 ILE A N 1
ATOM 1459 C CA . ILE A 1 186 ? 9.388 -0.970 -11.203 1.00 84.81 186 ILE A CA 1
ATOM 1460 C C . ILE A 1 186 ? 9.000 -1.912 -10.057 1.00 84.81 186 ILE A C 1
ATOM 1462 O O . ILE A 1 186 ? 9.862 -2.337 -9.288 1.00 84.81 186 ILE A O 1
ATOM 1466 N N . ILE A 1 187 ? 7.716 -2.255 -9.933 1.00 86.44 187 ILE A N 1
ATOM 1467 C CA . ILE A 1 187 ? 7.217 -3.088 -8.830 1.00 86.44 187 ILE A CA 1
ATOM 1468 C C . ILE A 1 187 ? 7.718 -4.530 -8.966 1.00 86.44 187 ILE A C 1
ATOM 1470 O O . ILE A 1 187 ? 8.319 -5.066 -8.036 1.00 86.44 187 ILE A O 1
ATOM 1474 N N . GLY A 1 188 ? 7.467 -5.167 -10.108 1.00 85.69 188 GLY A N 1
ATOM 1475 C CA . GLY A 1 188 ? 7.597 -6.618 -10.265 1.00 85.69 188 GLY A CA 1
ATOM 1476 C C . GLY A 1 188 ? 8.266 -7.069 -11.557 1.00 85.69 188 GLY A C 1
ATOM 1477 O O . GLY A 1 188 ? 8.194 -8.250 -11.878 1.00 85.69 188 GLY A O 1
ATOM 1478 N N . GLY A 1 189 ? 8.907 -6.174 -12.313 1.00 84.62 189 GLY A N 1
ATOM 1479 C CA . GLY A 1 189 ? 9.606 -6.546 -13.542 1.00 84.62 189 GLY A CA 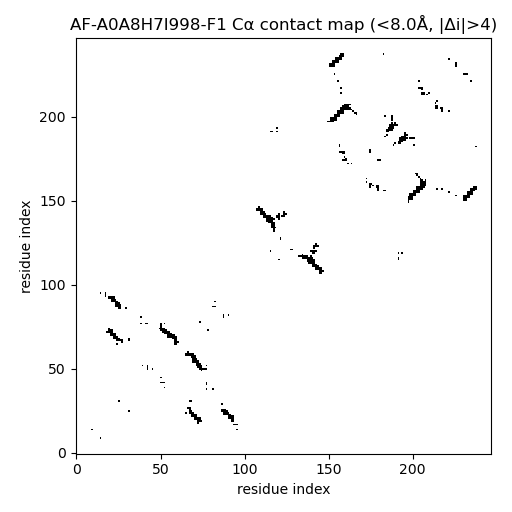1
ATOM 1480 C C . GLY A 1 189 ? 10.677 -7.613 -13.297 1.00 84.62 189 GLY A C 1
ATOM 1481 O O . GLY A 1 189 ? 11.519 -7.466 -12.416 1.00 84.62 189 GLY A O 1
ATOM 1482 N N . ASN A 1 190 ? 10.688 -8.671 -14.110 1.00 80.19 190 ASN A N 1
ATOM 1483 C CA . ASN A 1 190 ? 11.524 -9.860 -13.881 1.00 80.19 190 ASN A CA 1
ATOM 1484 C C . ASN A 1 190 ? 13.032 -9.574 -13.752 1.00 80.19 190 ASN A C 1
ATOM 1486 O O . ASN A 1 190 ? 13.737 -10.310 -13.065 1.00 80.19 190 ASN A O 1
ATOM 1490 N N . GLN A 1 191 ? 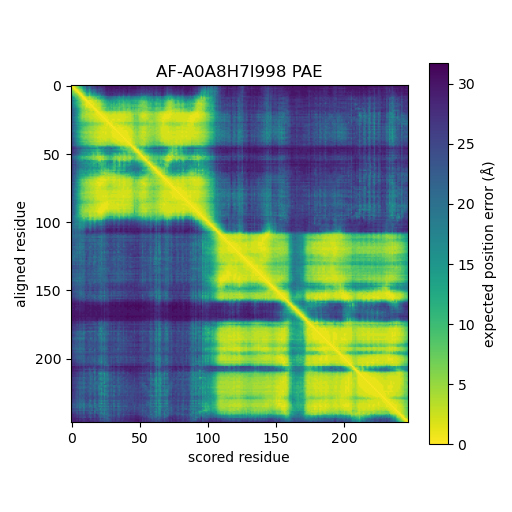13.534 -8.540 -14.434 1.00 76.94 191 GLN A N 1
ATOM 1491 C CA . GLN A 1 191 ? 14.962 -8.202 -14.450 1.00 76.94 191 GLN A CA 1
ATOM 1492 C C . GLN A 1 191 ? 15.339 -7.134 -13.416 1.00 76.94 191 GLN A C 1
ATOM 1494 O O . GLN A 1 191 ? 16.370 -7.257 -12.762 1.00 76.94 191 GLN A O 1
ATOM 1499 N N . VAL A 1 192 ? 14.517 -6.090 -13.274 1.00 82.38 192 VAL A N 1
ATOM 1500 C CA . VAL A 1 192 ? 14.870 -4.861 -12.537 1.00 82.38 192 VAL A CA 1
ATOM 1501 C C . VAL A 1 192 ? 13.757 -4.360 -11.605 1.00 82.38 192 VAL A C 1
ATOM 1503 O O . VAL A 1 192 ? 13.770 -3.204 -11.189 1.00 82.38 192 VAL A O 1
ATOM 1506 N N . GLY A 1 193 ? 12.790 -5.216 -11.271 1.00 85.94 193 GLY A N 1
ATOM 1507 C CA . GLY A 1 193 ? 11.713 -4.903 -10.335 1.00 85.94 193 GLY A CA 1
ATOM 1508 C C . GLY A 1 193 ? 12.128 -5.082 -8.876 1.00 85.94 193 GLY A C 1
ATOM 1509 O O . GLY A 1 193 ? 12.892 -5.989 -8.538 1.00 85.94 193 GLY A O 1
ATOM 1510 N N . VAL A 1 194 ? 11.576 -4.250 -7.992 1.00 89.00 194 VAL A N 1
ATOM 1511 C CA . VAL A 1 194 ? 11.823 -4.293 -6.540 1.00 89.00 194 VAL A CA 1
ATOM 1512 C C . VAL A 1 194 ? 11.445 -5.658 -5.952 1.00 89.00 194 VAL A C 1
ATOM 1514 O O . VAL A 1 194 ? 12.200 -6.240 -5.178 1.00 89.00 194 VAL A O 1
ATOM 1517 N N . ALA A 1 195 ? 10.287 -6.194 -6.338 1.00 86.50 195 ALA A N 1
ATOM 1518 C CA . ALA A 1 195 ? 9.697 -7.397 -5.758 1.00 86.50 195 ALA A CA 1
ATOM 1519 C C . ALA A 1 195 ? 9.528 -8.535 -6.778 1.00 86.50 195 ALA A C 1
ATOM 1521 O O . ALA A 1 195 ? 8.671 -9.399 -6.602 1.00 86.50 195 ALA A O 1
ATOM 1522 N N . ALA A 1 196 ? 10.379 -8.572 -7.811 1.00 79.38 196 ALA A N 1
ATOM 1523 C CA . ALA A 1 196 ? 10.310 -9.443 -8.997 1.00 79.38 196 ALA A CA 1
ATOM 1524 C C . ALA A 1 196 ? 10.107 -10.955 -8.751 1.00 79.38 196 ALA A C 1
ATOM 1526 O O . ALA A 1 196 ? 9.877 -11.714 -9.686 1.00 79.38 196 ALA A O 1
ATOM 1527 N N . ARG A 1 197 ? 10.248 -11.422 -7.509 1.00 74.75 197 ARG A N 1
ATOM 1528 C CA . ARG A 1 197 ? 10.240 -12.841 -7.127 1.00 74.75 197 ARG A CA 1
ATOM 1529 C C . ARG A 1 197 ? 9.017 -13.256 -6.317 1.00 74.75 197 ARG A C 1
ATOM 1531 O O . ARG A 1 197 ? 8.864 -14.445 -6.070 1.00 74.75 197 ARG A O 1
ATOM 1538 N N . ASN A 1 198 ? 8.208 -12.307 -5.845 1.00 82.19 198 ASN A N 1
ATOM 1539 C CA . ASN A 1 198 ? 7.145 -12.607 -4.886 1.00 82.19 198 ASN A CA 1
ATOM 1540 C C . ASN A 1 198 ? 5.913 -11.698 -5.018 1.00 82.19 198 ASN A C 1
ATOM 1542 O O . ASN A 1 198 ? 5.278 -11.341 -4.023 1.00 82.19 198 ASN A O 1
ATOM 1546 N N . VAL A 1 199 ? 5.583 -11.289 -6.242 1.00 85.38 199 VAL A N 1
ATOM 1547 C CA . VAL A 1 199 ? 4.378 -10.496 -6.500 1.00 85.38 199 VAL A CA 1
ATOM 1548 C C . VAL A 1 199 ? 3.621 -11.004 -7.713 1.00 85.38 199 VAL A C 1
ATOM 1550 O O . VAL A 1 199 ? 4.215 -11.350 -8.731 1.00 85.38 199 VAL A O 1
ATOM 1553 N N . ASN A 1 200 ? 2.297 -10.983 -7.608 1.00 87.50 200 ASN A N 1
ATOM 1554 C CA . ASN A 1 200 ? 1.399 -11.100 -8.743 1.00 87.50 200 ASN A CA 1
ATOM 1555 C C . ASN A 1 200 ? 0.971 -9.690 -9.134 1.00 87.50 200 ASN A C 1
ATOM 1557 O O . ASN A 1 200 ? 0.235 -9.039 -8.391 1.00 87.50 200 ASN A O 1
ATOM 1561 N N . ILE A 1 201 ? 1.431 -9.208 -10.285 1.00 84.06 201 ILE A N 1
ATOM 1562 C CA . ILE A 1 201 ? 0.994 -7.910 -10.796 1.00 84.06 201 ILE A CA 1
ATOM 1563 C C . ILE A 1 201 ? -0.390 -8.065 -11.427 1.00 84.06 201 ILE A C 1
ATOM 1565 O O . ILE A 1 201 ? -0.571 -8.836 -12.370 1.00 84.06 201 ILE A O 1
ATOM 1569 N N . ILE A 1 202 ? -1.357 -7.312 -10.911 1.00 86.88 202 ILE A N 1
ATOM 1570 C CA . ILE A 1 202 ? -2.729 -7.254 -11.409 1.00 86.88 202 ILE A CA 1
ATOM 1571 C C . ILE A 1 202 ? -2.966 -5.846 -11.945 1.00 86.88 202 ILE A C 1
ATOM 1573 O O . ILE A 1 202 ? -2.899 -4.863 -11.213 1.00 86.88 202 ILE A O 1
ATOM 1577 N N . SER A 1 203 ? -3.231 -5.743 -13.241 1.00 80.44 203 SER A N 1
ATOM 1578 C CA . SER A 1 203 ? -3.546 -4.466 -13.877 1.00 80.44 203 SER A CA 1
ATOM 1579 C C . SER A 1 203 ? -5.002 -4.090 -13.607 1.00 80.44 203 SER A C 1
ATOM 1581 O O . SER A 1 203 ? -5.905 -4.856 -13.944 1.00 80.44 203 SER A O 1
ATOM 1583 N N . VAL A 1 204 ? -5.234 -2.897 -13.058 1.00 77.94 204 VAL A N 1
ATOM 1584 C CA . VAL A 1 204 ? -6.573 -2.341 -12.817 1.00 77.94 204 VAL A CA 1
ATOM 1585 C C . VAL A 1 204 ? -6.728 -1.073 -13.633 1.00 77.94 204 VAL A C 1
ATOM 1587 O O . VAL A 1 204 ? -6.207 -0.019 -13.297 1.00 77.94 204 VAL A O 1
ATOM 1590 N N . LYS A 1 205 ? -7.429 -1.169 -14.751 1.00 74.06 205 LYS A N 1
ATOM 1591 C CA . LYS A 1 205 ? -7.498 -0.082 -15.718 1.00 74.06 205 LYS A CA 1
ATOM 1592 C C . LYS A 1 205 ? -8.638 0.894 -15.360 1.00 74.06 205 LYS A C 1
ATOM 1594 O O . LYS A 1 205 ? -9.794 0.478 -15.326 1.00 74.06 205 LYS A O 1
ATOM 1599 N N . VAL A 1 206 ? -8.310 2.153 -15.024 1.00 67.12 206 VAL A N 1
ATOM 1600 C CA . VAL A 1 206 ? -9.244 3.128 -14.406 1.00 67.12 206 VAL A CA 1
ATOM 1601 C C . VAL A 1 206 ? -9.354 4.489 -15.104 1.00 67.12 206 VAL A C 1
ATOM 1603 O O . VAL A 1 206 ? -10.258 5.249 -14.759 1.00 67.12 206 VAL A O 1
ATOM 1606 N N . MET A 1 207 ? -8.510 4.828 -16.087 1.00 53.50 207 MET A N 1
ATOM 1607 C CA . MET A 1 207 ? -8.545 6.170 -16.706 1.00 53.50 207 MET A CA 1
ATOM 1608 C C . MET A 1 207 ? -8.913 6.137 -18.196 1.00 53.50 207 MET A C 1
ATOM 1610 O O . MET A 1 207 ? -8.054 6.164 -19.063 1.00 53.50 207 MET A O 1
ATOM 1614 N N . GLY A 1 208 ? -10.212 6.110 -18.500 1.00 51.81 208 GLY A N 1
ATOM 1615 C CA . GLY A 1 208 ? -10.743 6.495 -19.821 1.00 51.81 208 GLY A CA 1
ATOM 1616 C C . GLY A 1 208 ? -11.309 7.922 -19.827 1.00 51.81 208 GLY A C 1
ATOM 1617 O O . GLY A 1 208 ? -11.029 8.703 -20.727 1.00 51.81 208 GLY A O 1
ATOM 1618 N N . LEU A 1 209 ? -12.058 8.276 -18.775 1.00 44.56 209 LEU A N 1
ATOM 1619 C CA . LEU A 1 209 ? -12.604 9.622 -18.525 1.00 44.56 209 LEU A CA 1
ATOM 1620 C C . LEU A 1 209 ? -11.905 10.344 -17.354 1.00 44.56 209 LEU A C 1
ATOM 1622 O O . LEU A 1 209 ? -12.321 11.435 -16.981 1.00 44.56 209 LEU A O 1
ATOM 1626 N N . SER A 1 210 ? -10.888 9.714 -16.745 1.00 56.69 210 SER A N 1
ATOM 1627 C CA . SER A 1 210 ? -10.105 10.229 -15.604 1.00 56.69 210 SER A CA 1
ATOM 1628 C C . SER A 1 210 ? -10.954 10.838 -14.480 1.00 56.69 210 SER A C 1
ATOM 1630 O O . SER A 1 210 ? -10.636 11.900 -13.956 1.00 56.69 210 SER A O 1
ATOM 1632 N N . THR A 1 211 ? -12.059 10.180 -14.110 1.00 62.72 211 THR A N 1
ATOM 1633 C CA . THR A 1 211 ? -12.944 10.660 -13.036 1.00 62.72 211 THR A CA 1
ATOM 1634 C C . THR A 1 211 ? -12.640 9.975 -11.707 1.00 62.72 211 THR A C 1
ATOM 1636 O O . THR A 1 211 ? -12.233 8.811 -11.667 1.00 62.72 211 THR A O 1
ATOM 1639 N N . ILE A 1 212 ? -12.942 10.665 -10.605 1.00 65.06 212 ILE A N 1
ATOM 1640 C CA . ILE A 1 212 ? -12.912 10.088 -9.252 1.00 65.06 212 ILE A CA 1
ATOM 1641 C C . ILE A 1 212 ? -13.787 8.823 -9.181 1.00 65.06 212 ILE A C 1
ATOM 1643 O O . ILE A 1 212 ? -13.379 7.822 -8.597 1.00 65.06 212 ILE A O 1
ATOM 1647 N N . GLY A 1 213 ? -14.957 8.821 -9.831 1.00 63.66 213 GLY A N 1
ATOM 1648 C CA . GLY A 1 213 ? -15.861 7.665 -9.856 1.00 63.66 213 GLY A CA 1
ATOM 1649 C C . GLY A 1 213 ? -15.251 6.423 -10.518 1.00 63.66 213 GLY A C 1
ATOM 1650 O O . GLY A 1 213 ? -15.445 5.305 -10.035 1.00 63.66 213 GLY A O 1
ATOM 1651 N N . SER A 1 214 ? -14.466 6.602 -11.583 1.00 60.47 214 SER A N 1
ATOM 1652 C CA . SER A 1 214 ? -13.756 5.504 -12.254 1.00 60.47 214 SER A CA 1
ATOM 1653 C C . SER A 1 214 ? -12.643 4.922 -11.375 1.00 60.47 214 SER A C 1
ATOM 1655 O O . SER A 1 214 ? -12.512 3.701 -11.285 1.00 60.47 214 SER A O 1
ATOM 1657 N N . VAL A 1 215 ? -11.900 5.778 -10.664 1.00 67.88 215 VAL A N 1
ATOM 1658 C CA . VAL A 1 215 ? -10.877 5.350 -9.695 1.00 67.88 215 VAL A CA 1
ATOM 1659 C C . VAL A 1 215 ? -11.511 4.585 -8.533 1.00 67.88 215 VAL A C 1
ATOM 1661 O O . VAL A 1 215 ? -11.072 3.477 -8.227 1.00 67.88 215 VAL A O 1
ATOM 1664 N N . LEU A 1 216 ? -12.589 5.114 -7.940 1.00 68.00 216 LEU A N 1
ATOM 1665 C CA . LEU A 1 216 ? -13.325 4.444 -6.862 1.00 68.00 216 LEU A CA 1
ATOM 1666 C C . LEU A 1 216 ? -13.849 3.072 -7.297 1.00 68.00 216 LEU A C 1
ATOM 1668 O O . LEU A 1 216 ? -13.667 2.096 -6.576 1.00 68.00 216 LEU A O 1
ATOM 1672 N N . SER A 1 217 ? -14.413 2.971 -8.502 1.00 68.94 217 SER A N 1
ATOM 1673 C CA . SER A 1 217 ? -14.877 1.692 -9.056 1.00 68.94 217 SER A CA 1
ATOM 1674 C C . SER A 1 217 ? -13.735 0.679 -9.193 1.00 68.94 217 SER A C 1
ATOM 1676 O O . SER A 1 217 ? -13.895 -0.495 -8.855 1.00 68.94 217 SER A O 1
ATOM 1678 N N . GLY A 1 218 ? -12.556 1.131 -9.634 1.00 72.31 218 GLY A N 1
ATOM 1679 C CA . GLY A 1 218 ? -11.356 0.299 -9.695 1.00 72.31 218 GLY A CA 1
ATOM 1680 C C . GLY A 1 218 ? -10.863 -0.153 -8.320 1.00 72.31 218 GLY A C 1
ATOM 1681 O O . GLY A 1 218 ? -10.425 -1.294 -8.179 1.00 72.31 218 GLY A O 1
ATOM 1682 N N . ILE A 1 219 ? -10.955 0.705 -7.297 1.00 78.88 219 ILE A N 1
ATOM 1683 C CA . ILE A 1 219 ? -10.620 0.342 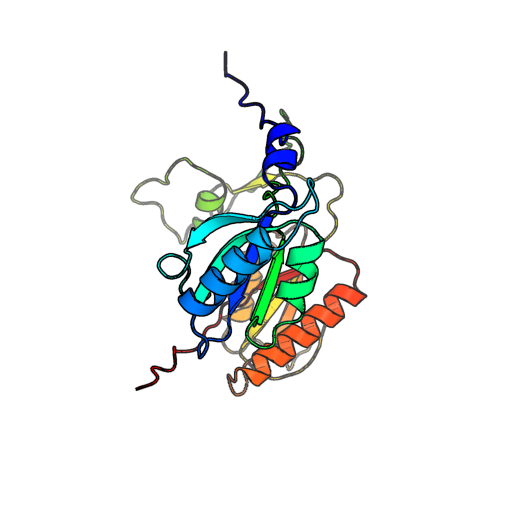-5.911 1.00 78.88 219 ILE A CA 1
ATOM 1684 C C . ILE A 1 219 ? -11.599 -0.724 -5.412 1.00 78.88 219 ILE A C 1
ATOM 1686 O O . ILE A 1 219 ? -11.164 -1.757 -4.910 1.00 78.88 219 ILE A O 1
ATOM 1690 N N . THR A 1 220 ? -12.907 -0.516 -5.591 1.00 77.81 220 THR A N 1
ATOM 1691 C CA . THR A 1 220 ? -13.941 -1.475 -5.174 1.00 77.81 220 THR A CA 1
ATOM 1692 C C . THR A 1 220 ? -13.720 -2.846 -5.805 1.00 77.81 220 THR A C 1
ATOM 1694 O O . THR A 1 220 ? -13.786 -3.861 -5.111 1.00 77.81 220 THR A O 1
ATOM 1697 N N . TRP A 1 221 ? -13.398 -2.887 -7.100 1.00 83.31 221 TRP A N 1
ATOM 1698 C CA . TRP A 1 221 ? -13.072 -4.136 -7.781 1.00 83.31 221 TRP A CA 1
ATOM 1699 C C . TRP A 1 221 ? -11.811 -4.801 -7.209 1.00 83.31 221 TRP A C 1
ATOM 1701 O O . TRP A 1 221 ? -11.842 -5.991 -6.898 1.00 83.31 221 TRP A O 1
ATOM 1711 N N . ALA A 1 222 ? -10.726 -4.041 -7.020 1.00 80.88 222 ALA A N 1
ATOM 1712 C CA . ALA A 1 222 ? -9.459 -4.562 -6.500 1.00 80.88 222 ALA A CA 1
ATOM 1713 C C . ALA A 1 222 ? -9.608 -5.139 -5.085 1.00 80.88 222 ALA A C 1
ATOM 1715 O O . ALA A 1 222 ? -9.045 -6.186 -4.779 1.00 80.88 222 ALA A O 1
ATOM 1716 N N . VAL A 1 223 ? -10.409 -4.487 -4.236 1.00 83.75 223 VAL A N 1
ATOM 1717 C CA . VAL A 1 223 ? -10.743 -4.988 -2.897 1.00 83.75 223 VAL A CA 1
ATOM 1718 C C . VAL A 1 223 ? -11.524 -6.299 -2.990 1.00 83.75 223 VAL A C 1
ATOM 1720 O O . VAL A 1 223 ? -11.193 -7.249 -2.284 1.00 83.75 223 VAL A O 1
ATOM 1723 N N . GLY A 1 224 ? -12.513 -6.389 -3.884 1.00 81.44 224 GLY A N 1
ATOM 1724 C CA . GLY A 1 224 ? -13.265 -7.624 -4.111 1.00 81.44 224 GLY A CA 1
ATOM 1725 C C . GLY A 1 224 ? -12.378 -8.792 -4.558 1.00 81.44 224 GLY A C 1
ATOM 1726 O O . GLY A 1 224 ? -12.453 -9.873 -3.972 1.00 81.44 224 GLY A O 1
ATOM 1727 N N . ASP A 1 225 ? -11.496 -8.573 -5.540 1.00 85.31 225 ASP A N 1
ATOM 1728 C CA . ASP A 1 225 ? -10.552 -9.602 -6.010 1.00 85.31 225 ASP A CA 1
ATOM 1729 C C . ASP A 1 225 ? -9.540 -9.983 -4.917 1.00 85.31 225 ASP A C 1
ATOM 1731 O O . ASP A 1 225 ? -9.250 -11.163 -4.722 1.00 85.31 225 ASP A O 1
ATOM 1735 N N . ALA A 1 226 ? -9.054 -9.010 -4.137 1.00 85.56 226 ALA A N 1
ATOM 1736 C CA . ALA A 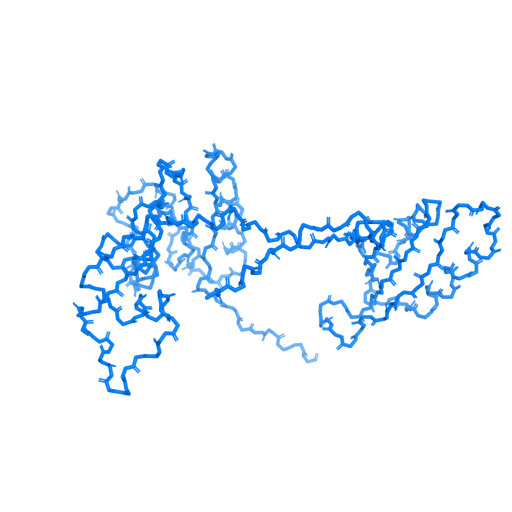1 226 ? -8.130 -9.255 -3.033 1.00 85.56 226 ALA A CA 1
ATOM 1737 C C . ALA A 1 226 ? -8.752 -10.164 -1.972 1.00 85.56 226 ALA A C 1
ATOM 1739 O O . ALA A 1 226 ? -8.154 -11.187 -1.627 1.00 85.56 226 ALA A O 1
ATOM 1740 N N . LEU A 1 227 ? -9.968 -9.839 -1.526 1.00 86.44 227 LEU A N 1
ATOM 1741 C CA . LEU A 1 227 ? -10.716 -10.636 -0.555 1.00 86.44 227 LEU A CA 1
ATOM 1742 C C . LEU A 1 227 ? -10.998 -12.050 -1.075 1.00 86.44 227 LEU A C 1
ATOM 1744 O O . LEU A 1 227 ? -10.837 -13.013 -0.331 1.00 86.44 227 LEU A O 1
ATOM 1748 N N . ALA A 1 228 ? -11.363 -12.188 -2.353 1.00 86.44 228 ALA A N 1
ATOM 1749 C CA . ALA A 1 228 ? -11.597 -13.492 -2.970 1.00 86.44 228 ALA A CA 1
ATOM 1750 C C . ALA A 1 228 ? -10.309 -14.322 -3.109 1.00 86.44 228 ALA A C 1
ATOM 1752 O O . ALA A 1 228 ? -10.348 -15.547 -3.014 1.00 86.44 228 ALA A O 1
ATOM 1753 N N . SER A 1 229 ? -9.164 -13.670 -3.331 1.00 87.38 229 SER A N 1
ATOM 1754 C CA . SER A 1 229 ? -7.884 -14.352 -3.538 1.00 87.38 229 SER A CA 1
ATOM 1755 C C . SER A 1 229 ? -7.273 -14.939 -2.264 1.00 87.38 229 SER A C 1
ATOM 1757 O O . SER A 1 229 ? -6.486 -15.876 -2.358 1.00 87.38 229 SER A O 1
ATOM 1759 N N . GLY A 1 230 ? -7.580 -14.368 -1.093 1.00 84.81 230 GLY A N 1
ATOM 1760 C CA . GLY A 1 230 ? -6.976 -14.751 0.189 1.00 84.81 230 GLY A CA 1
ATOM 1761 C C . GLY A 1 230 ? -5.486 -14.406 0.345 1.00 84.81 230 GLY A C 1
ATOM 1762 O O . GLY A 1 230 ? -4.919 -14.654 1.407 1.00 84.81 230 GLY A O 1
ATOM 1763 N N . ASN A 1 231 ? -4.848 -13.822 -0.676 1.00 85.31 231 ASN A N 1
ATOM 1764 C CA . ASN A 1 231 ? -3.456 -13.382 -0.614 1.00 85.31 231 ASN A CA 1
ATOM 1765 C C . ASN A 1 231 ? -3.357 -11.991 0.033 1.00 85.31 231 ASN A C 1
ATOM 1767 O O . ASN A 1 231 ? -4.252 -11.162 -0.164 1.00 85.31 231 ASN A O 1
ATOM 1771 N N . PRO A 1 232 ? -2.234 -11.664 0.700 1.00 89.88 232 PRO A N 1
ATOM 1772 C CA . PRO A 1 232 ? -1.913 -10.279 1.022 1.00 89.88 232 PRO A CA 1
ATOM 1773 C C . PRO A 1 232 ? -1.965 -9.401 -0.236 1.00 89.88 232 PRO A C 1
ATOM 1775 O O . PRO A 1 232 ? -1.541 -9.824 -1.317 1.00 89.88 232 PRO A O 1
ATOM 1778 N N . ALA A 1 233 ? -2.476 -8.178 -0.097 1.00 87.88 233 ALA A N 1
ATOM 1779 C CA . ALA A 1 233 ? -2.750 -7.293 -1.222 1.00 87.88 233 ALA A CA 1
ATOM 1780 C C . ALA A 1 233 ? -2.236 -5.868 -0.992 1.00 87.88 233 ALA A C 1
ATOM 1782 O O . ALA A 1 233 ? -2.333 -5.331 0.109 1.00 87.88 233 ALA A O 1
ATOM 1783 N N . ILE A 1 234 ? -1.728 -5.246 -2.057 1.00 91.69 234 ILE A N 1
ATOM 1784 C CA . ILE A 1 234 ? -1.300 -3.842 -2.100 1.00 91.69 234 ILE A CA 1
ATOM 1785 C C . ILE A 1 234 ? -1.941 -3.183 -3.322 1.00 91.69 234 ILE A C 1
ATOM 1787 O O . ILE A 1 234 ? -1.977 -3.783 -4.395 1.00 91.69 234 ILE A O 1
ATOM 1791 N N . ILE A 1 235 ? -2.406 -1.941 -3.185 1.00 88.19 235 ILE A N 1
ATOM 1792 C CA . ILE A 1 235 ? -2.832 -1.111 -4.319 1.00 88.19 235 ILE A CA 1
ATOM 1793 C C . ILE A 1 235 ? -1.780 -0.024 -4.553 1.00 88.19 235 ILE A C 1
ATOM 1795 O O . ILE A 1 235 ? -1.423 0.707 -3.631 1.00 88.19 235 ILE A O 1
ATOM 1799 N N . ASN A 1 236 ? -1.306 0.098 -5.792 1.00 87.62 236 ASN A N 1
ATOM 1800 C CA . ASN A 1 236 ? -0.490 1.216 -6.248 1.00 87.62 236 ASN A CA 1
ATOM 1801 C C . ASN A 1 236 ? -1.341 2.166 -7.104 1.00 87.62 236 ASN A C 1
ATOM 1803 O O . ASN A 1 236 ? -1.830 1.773 -8.165 1.00 87.62 236 ASN A O 1
ATOM 1807 N N . MET A 1 237 ? -1.454 3.422 -6.668 1.00 84.75 237 MET A N 1
ATOM 1808 C CA . MET A 1 237 ? -2.200 4.489 -7.345 1.00 84.75 237 MET A CA 1
ATOM 1809 C C . MET A 1 237 ? -1.244 5.616 -7.741 1.00 84.75 237 MET A C 1
ATOM 1811 O O . MET A 1 237 ? -1.195 6.661 -7.100 1.00 84.75 237 MET A O 1
ATOM 1815 N N . SER A 1 238 ? -0.439 5.396 -8.780 1.00 81.38 238 SER A N 1
ATOM 1816 C CA . SER A 1 238 ? 0.457 6.424 -9.335 1.00 81.38 238 SER A CA 1
ATOM 1817 C C . SER A 1 238 ? -0.322 7.407 -10.215 1.00 81.38 238 SER A C 1
ATOM 1819 O O . SER A 1 238 ? -0.044 7.546 -11.398 1.00 81.38 238 SER A O 1
ATOM 1821 N N . LEU A 1 239 ? -1.342 8.035 -9.636 1.00 75.50 239 LEU A N 1
ATOM 1822 C CA . LEU A 1 239 ? -2.234 9.006 -10.261 1.00 75.50 239 LEU A CA 1
ATOM 1823 C C . LEU A 1 239 ? -2.661 10.037 -9.213 1.00 75.50 239 LEU A C 1
ATOM 1825 O O . LEU A 1 239 ? -2.518 9.809 -8.011 1.00 75.50 239 LEU A O 1
ATOM 1829 N N . GLY A 1 240 ? -3.198 11.165 -9.661 1.00 75.50 240 GLY A N 1
ATOM 1830 C CA . GLY A 1 240 ? -3.671 12.226 -8.781 1.00 75.50 240 GLY A CA 1
ATOM 1831 C C . GLY A 1 240 ? -4.717 13.094 -9.463 1.00 75.50 240 GLY A C 1
ATOM 1832 O O . GLY A 1 240 ? -4.891 13.034 -10.678 1.00 75.50 240 GLY A O 1
ATOM 1833 N N . PHE A 1 241 ? -5.409 13.891 -8.657 1.00 67.81 241 PHE A N 1
ATOM 1834 C CA . PHE A 1 241 ? -6.356 14.901 -9.113 1.00 67.81 241 PHE A CA 1
ATOM 1835 C C . PHE A 1 241 ? -5.875 16.261 -8.629 1.00 67.81 241 PHE A C 1
ATOM 1837 O O . PHE A 1 241 ? -5.340 16.359 -7.520 1.00 67.81 241 PHE A O 1
ATOM 1844 N N . ASP A 1 242 ? -6.093 17.297 -9.432 1.00 69.88 242 ASP A N 1
ATOM 1845 C CA . ASP A 1 242 ? -5.844 18.655 -8.973 1.00 69.88 242 ASP A CA 1
ATOM 1846 C C . ASP A 1 242 ? -6.778 18.978 -7.796 1.00 69.88 242 ASP A C 1
ATOM 1848 O O . ASP A 1 242 ? -7.972 18.646 -7.845 1.00 69.88 242 ASP A O 1
ATOM 1852 N N . PRO A 1 243 ? -6.267 19.613 -6.726 1.00 55.75 243 PRO A N 1
ATOM 1853 C CA . PRO A 1 243 ? -7.113 20.099 -5.652 1.00 55.75 243 PRO A CA 1
ATOM 1854 C C . PRO A 1 243 ? -8.142 21.067 -6.234 1.00 55.75 243 PRO A C 1
ATOM 1856 O O . PRO A 1 243 ? -7.777 22.049 -6.881 1.00 55.75 243 PRO A O 1
ATOM 1859 N N . GLN A 1 244 ? -9.429 20.823 -5.990 1.00 54.91 244 GLN A N 1
ATOM 1860 C CA . GLN A 1 244 ? -10.428 21.853 -6.241 1.00 54.91 244 GLN A CA 1
ATOM 1861 C C . GLN A 1 244 ? -10.252 22.918 -5.161 1.00 54.91 244 GLN A C 1
ATOM 1863 O O . GLN A 1 244 ? -10.564 22.682 -3.994 1.00 54.91 244 GLN A O 1
ATOM 1868 N N . LEU A 1 245 ? -9.695 24.066 -5.542 1.00 41.69 245 LEU A N 1
ATOM 1869 C CA . LEU A 1 245 ? -9.731 25.256 -4.706 1.00 41.69 245 LEU A CA 1
ATOM 1870 C C . LEU A 1 245 ? -11.196 25.687 -4.629 1.00 41.69 245 LEU A C 1
ATOM 1872 O O . LEU A 1 245 ? -11.773 26.123 -5.622 1.00 41.69 245 LEU A O 1
ATOM 1876 N N . THR A 1 246 ? -11.816 25.490 -3.473 1.00 49.69 246 THR A N 1
ATOM 1877 C CA . THR A 1 246 ? -13.088 26.134 -3.161 1.00 49.69 246 THR A CA 1
ATOM 1878 C C . THR A 1 246 ? -12.786 27.598 -2.861 1.00 49.69 246 THR A C 1
ATOM 1880 O O . THR A 1 246 ? -12.073 27.872 -1.893 1.00 49.69 246 THR A O 1
ATOM 1883 N N . GLU A 1 247 ? -13.257 28.505 -3.719 1.00 45.38 247 GLU A N 1
ATOM 1884 C CA . GLU A 1 247 ? -13.364 29.937 -3.393 1.00 45.38 247 GLU A CA 1
ATOM 1885 C C . GLU A 1 247 ? -14.379 30.176 -2.268 1.00 45.38 247 GLU A C 1
ATOM 1887 O O . GLU A 1 247 ? -15.391 29.433 -2.214 1.00 45.38 247 GLU A O 1
#

Radius of gyration: 24.96 Å; Cα contacts (8 Å, |Δi|>4): 334; chains: 1; bounding box: 56×50×68 Å

pLDDT: mean 72.98, std 17.14, range [30.47, 93.19]

Organism: NCBI:txid456999

Nearest PDB structures (foldseek):
  8gkp-assembly2_J  TM=7.739E-01  e=2.690E-03  Aspergillus fumigatus Af293
  8gkq-assembly1_A  TM=7.670E-01  e=1.081E-02  Aspergillus fumigatus Af293
  3cnq-assembly1_P  TM=7.254E-01  e=1.392E-02  Bacillus amyloliquefaciens

Sequence (247 aa):
MSETHDMEAITKAEEEALANMYIVALNSQEDLDAHLDWIKEKSNENLDSDDECTFVRDYGSRYPFIEKGYNVKLGKSIYEEVAKRGEVKFIVKEQLARLDAGPVVSGANINVAPHAPWNLRRLSSRTPLPPNADPSLLIYEYRYRNLANPQPVNVYVQLEVELVSARTSLVGNADVNGHGTHVAGIIGGNQVGVAARNVNIISVKVMGLSTIGSVLSGITWAVGDALASGNPAIINMSLGFDPQLTE

Solvent-accessible surface area (backbone atoms only — not comparable to full-atom values): 15033 Å² total; per-residue (Å²): 136,80,82,76,80,71,78,76,69,85,44,72,68,59,56,60,70,43,56,54,25,31,43,40,29,43,41,90,88,55,62,61,66,63,51,52,50,51,51,54,53,51,56,71,72,52,82,58,94,77,59,44,75,46,78,76,48,82,34,50,90,80,36,93,89,36,64,44,27,36,34,34,30,43,15,72,71,60,43,60,53,56,73,67,39,87,56,51,66,51,75,43,74,59,73,82,84,74,78,87,68,66,78,82,54,90,75,61,52,64,44,74,42,77,51,17,38,43,68,49,26,58,73,50,38,90,71,80,75,66,97,82,64,60,69,86,44,55,78,32,55,26,52,45,80,59,64,84,84,66,77,55,30,39,35,36,38,51,23,66,37,69,81,75,93,60,91,72,91,59,99,86,71,69,59,85,82,43,58,48,57,51,54,48,31,47,49,42,23,82,82,69,20,79,41,40,87,49,55,45,83,39,72,36,50,29,29,72,81,70,40,72,69,40,44,51,52,41,50,56,50,50,50,52,52,35,66,73,64,73,42,57,68,48,78,45,69,90,72,86,76,84,80,79,79,79,129

Foldseek 3Di:
DDDPPPPDDCDPVNVVVLVQKKKWAFDPVDDLVVVVVVLVVVQVVDPPPQWDWDWDDFCCVPDVVRVRMGMIRGDPVSVVVVVPDPGIPDMDRDDDDDDPPDDPPPPFPKDKDQQEFPVQQVVQDPDDDDPPDDRPGRGHIHIDTDDDPDAAEEEEEEAEDDDDDDQDDDDPPDRPVCPSVVVCCCCANCRHHNPVPGYRYGYQYQHPPPDPVSVVVSVVVQVVVCVVVVHHYHYDDPDDDDDDPDD